Protein AF-A0A948XFA3-F1 (afdb_monomer)

Sequence (234 aa):
MSDNLYNKQEWNRFILENNGSFLQAYEWGEFQEGFGKRVLRFKVAGPPSSAGADFGEATQAQFIANKLPGVNKFYWHCPRGPVTANSEGQIANSELQGIIDIIKKSAGKEVIFFRLGPEATIEQLPIGQLNNSGFKQLPYDIEPSQTLILDITKTEDELLAQTHEKWRYNIRLAQKKGVQVKVTSCDDVNFEHYFEEFYRLVSEGTAERKNIKHHQKEYYKKQLEITSPQPSPS

Nearest PDB structures (foldseek):
  3dsb-assembly1_B  TM=6.016E-01  e=4.168E-02  Clostridioides difficile 630
  7n1l-assembly7_P  TM=4.768E-01  e=6.422E-02  Brucella abortus 2308
  7n1l-assembly3_G  TM=4.665E-01  e=1.433E-01  Brucella abortus 2308
  8xjf-assembly1_A-2  TM=4.574E-01  e=7.591E-01  Arabidopsis thaliana
  7zhc-assembly1_B  TM=5.256E-01  e=1.694E+00  Physcomitrium patens

pLDDT: mean 86.65, std 14.75, range [29.97, 97.88]

Radius of gyration: 21.42 Å; Cα contacts (8 Å, |Δi|>4): 263; chains: 1; bounding box: 55×43×56 Å

Secondary structure (DSSP, 8-state):
--S-SS-HHHHHHHHHHTT--GGGSHHHHHHHHTTTPEEEEEEE--SPPTT--SS-S-EEEEEEEEEPTTSS-EEEEETT--EE--TTS---HHHHHHHHHHHHHH--TTEEEEEE--SS-GGGS-HHHHHHTT----SS-SS-S------TTS-HHHHHHHS-HHHHHHHHHHHHTT-------TTSTTHHHHHHHHHHHHIIIIIIHHT-----HHHHHHHHHHHSPPPPP-

Solvent-accessible surface area (backbone atoms only — not comparable to full-atom values): 14154 Å² total; per-residue (Å²): 133,76,92,80,83,64,58,59,67,62,53,37,50,54,35,58,78,40,74,37,41,70,66,50,30,57,48,46,42,53,48,42,40,73,72,74,36,50,64,46,79,47,79,37,79,32,67,79,42,95,79,76,51,99,70,14,50,40,30,41,35,41,28,43,46,42,74,44,88,97,51,93,36,30,33,37,36,18,52,47,12,58,37,50,60,44,97,80,53,50,51,55,60,70,59,53,48,48,52,52,51,53,45,66,72,67,54,53,96,44,49,78,52,72,47,71,40,47,80,51,57,76,90,31,41,49,56,72,60,41,44,76,72,69,54,76,88,69,101,63,75,92,62,83,88,76,77,92,83,79,78,77,89,54,53,71,69,59,53,50,69,72,47,57,70,71,54,49,51,50,55,53,49,40,50,76,71,65,64,80,89,82,89,83,50,89,85,41,95,57,30,71,62,55,50,52,52,51,48,46,44,50,46,61,66,38,20,63,77,67,75,47,91,78,78,60,71,67,57,58,51,51,45,50,66,55,66,48,81,74,79,75,84,127

Mean predicted aligned error: 7.28 Å

Foldseek 3Di:
DDPPPDDLVVQVVLCVLQVFDPCSHPLVCVLLVVVVWDKDKDKDFDDDDPPPDPTPWIKIFIWTWDADPPDLATEIEGAQDGGIPDPPQADDPVNVVRVVVVCVVPDDPRYDYYYYDHPHDPVSYPVVVCVVVVDDDDPDDPDDPDDDDDDPVDDPVVSLVPDDPVVNVVVVVCVVVVPDDDDDAPPPPCVVVVLVVVVCCPVVVPCVVPVHDDDDSVSVVSSRVSPPPDPDDD

Structure (mmCIF, N/CA/C/O backbone):
data_AF-A0A948XFA3-F1
#
_entry.id   AF-A0A948XFA3-F1
#
loop_
_atom_site.group_PDB
_atom_site.id
_atom_site.type_symbol
_atom_site.label_atom_id
_atom_site.label_alt_id
_atom_site.label_comp_id
_atom_site.label_asym_id
_atom_site.label_entity_id
_atom_site.label_seq_id
_atom_site.pdbx_PDB_ins_code
_atom_site.Cartn_x
_atom_site.Cartn_y
_atom_site.Cartn_z
_atom_site.occupancy
_atom_site.B_iso_or_equiv
_atom_site.auth_seq_id
_atom_site.auth_comp_id
_atom_site.auth_asym_id
_atom_site.auth_atom_id
_atom_site.pdbx_PDB_model_num
ATOM 1 N N . MET A 1 1 ? 2.307 -17.048 -18.650 1.00 33.41 1 MET A N 1
ATOM 2 C CA . MET A 1 1 ? 3.474 -17.575 -17.913 1.00 33.41 1 MET A CA 1
ATOM 3 C C . MET A 1 1 ? 3.062 -17.609 -16.461 1.00 33.41 1 MET A C 1
ATOM 5 O O . MET A 1 1 ? 2.485 -16.638 -16.004 1.00 33.41 1 MET A O 1
ATOM 9 N N . SER A 1 2 ? 3.198 -18.779 -15.858 1.00 33.22 2 SER A N 1
ATOM 10 C CA . SER A 1 2 ? 2.454 -19.296 -14.710 1.00 33.22 2 SER A CA 1
ATOM 11 C C . SER A 1 2 ? 2.625 -18.511 -13.408 1.00 33.22 2 SER A C 1
ATOM 13 O O . SER A 1 2 ? 3.754 -18.314 -12.963 1.00 33.22 2 SER A O 1
ATOM 15 N N . ASP A 1 3 ? 1.496 -18.225 -12.757 1.00 39.34 3 ASP A N 1
ATOM 16 C CA . ASP A 1 3 ? 1.309 -17.636 -11.417 1.00 39.34 3 ASP A CA 1
ATOM 17 C C . ASP A 1 3 ? 1.881 -18.465 -10.244 1.00 39.34 3 ASP A C 1
ATOM 19 O O . ASP A 1 3 ? 1.489 -18.286 -9.099 1.00 39.34 3 ASP A O 1
ATOM 23 N N . ASN A 1 4 ? 2.824 -19.379 -10.494 1.00 41.31 4 ASN A N 1
ATOM 24 C CA . ASN A 1 4 ? 3.271 -20.382 -9.518 1.00 41.31 4 ASN A CA 1
ATOM 25 C C . ASN A 1 4 ? 4.724 -20.192 -9.034 1.00 41.31 4 ASN A C 1
ATOM 27 O O . ASN A 1 4 ? 5.320 -21.111 -8.486 1.00 41.31 4 ASN A O 1
ATOM 31 N N . LEU A 1 5 ? 5.326 -19.020 -9.275 1.00 56.06 5 LEU A N 1
ATOM 32 C CA . LEU A 1 5 ? 6.720 -18.723 -8.895 1.00 56.06 5 LEU A CA 1
ATOM 33 C C . LEU A 1 5 ? 6.861 -18.012 -7.542 1.00 56.06 5 LEU A C 1
ATOM 35 O O . LEU A 1 5 ? 7.971 -17.895 -7.025 1.00 56.06 5 LEU A O 1
ATOM 39 N N . TYR A 1 6 ? 5.761 -17.540 -6.954 1.00 69.06 6 TYR A N 1
ATOM 40 C CA . TYR A 1 6 ? 5.796 -16.765 -5.719 1.00 69.06 6 TYR A CA 1
ATOM 41 C C . TYR A 1 6 ? 4.858 -17.375 -4.687 1.00 69.06 6 TYR A C 1
ATOM 43 O O . TYR A 1 6 ? 3.651 -17.164 -4.728 1.00 69.06 6 TYR A O 1
ATOM 51 N N . ASN A 1 7 ? 5.427 -18.129 -3.745 1.00 86.25 7 ASN A N 1
ATOM 52 C CA . ASN A 1 7 ? 4.689 -18.581 -2.577 1.00 86.25 7 ASN A CA 1
ATOM 53 C C . ASN A 1 7 ? 4.212 -17.351 -1.780 1.00 86.25 7 ASN A C 1
ATOM 55 O O . ASN A 1 7 ? 5.021 -16.517 -1.367 1.00 86.25 7 ASN A O 1
ATOM 59 N N . LYS A 1 8 ? 2.893 -17.243 -1.583 1.00 90.00 8 LYS A N 1
ATOM 60 C CA . LYS A 1 8 ? 2.227 -16.142 -0.871 1.00 90.00 8 LYS A CA 1
ATOM 61 C C . LYS A 1 8 ? 2.794 -15.913 0.533 1.00 90.00 8 LYS A C 1
ATOM 63 O O . LYS A 1 8 ? 3.049 -14.772 0.909 1.00 90.00 8 LYS A O 1
ATOM 68 N N . GLN A 1 9 ? 3.036 -16.989 1.283 1.00 89.31 9 GLN A N 1
ATOM 69 C CA . GLN A 1 9 ? 3.573 -16.909 2.644 1.00 89.31 9 GLN A CA 1
ATOM 70 C C . GLN A 1 9 ? 5.011 -16.385 2.637 1.00 89.31 9 GLN A C 1
ATOM 72 O O . GLN A 1 9 ? 5.339 -15.498 3.418 1.00 89.31 9 GLN A O 1
ATOM 77 N N . GLU A 1 10 ? 5.855 -16.869 1.724 1.00 88.12 10 GLU A N 1
ATOM 78 C CA . GLU A 1 10 ? 7.233 -16.381 1.597 1.00 88.12 10 GLU A CA 1
ATOM 79 C C . GLU A 1 10 ? 7.292 -14.917 1.163 1.00 88.12 10 GLU A C 1
ATOM 81 O O . GLU A 1 10 ? 8.095 -14.153 1.696 1.00 88.12 10 GLU A O 1
ATOM 86 N N . TRP A 1 11 ? 6.439 -14.528 0.209 1.00 91.31 11 TRP A N 1
ATOM 87 C CA . TRP A 1 11 ? 6.341 -13.149 -0.253 1.00 91.31 11 TRP A CA 1
ATOM 88 C C . TRP A 1 11 ? 5.982 -12.225 0.909 1.00 91.31 11 TRP A C 1
ATOM 90 O O . TRP A 1 11 ? 6.729 -11.292 1.192 1.00 91.31 11 TRP A O 1
ATOM 100 N N . ASN A 1 12 ? 4.882 -12.515 1.609 1.00 91.31 12 ASN A N 1
ATOM 101 C CA . ASN A 1 12 ? 4.400 -11.683 2.708 1.00 91.31 12 ASN A CA 1
ATOM 102 C C . ASN A 1 12 ? 5.350 -11.678 3.904 1.00 91.31 12 ASN A C 1
ATOM 104 O O . ASN A 1 12 ? 5.531 -10.623 4.503 1.00 91.31 12 ASN A O 1
ATOM 108 N N . ARG A 1 13 ? 5.997 -12.808 4.222 1.00 89.56 13 ARG A N 1
ATOM 109 C CA . ARG A 1 13 ? 7.029 -12.861 5.266 1.00 89.56 13 ARG A CA 1
ATOM 110 C C . ARG A 1 13 ? 8.140 -11.855 4.984 1.00 89.56 13 ARG A C 1
ATOM 112 O O . ARG A 1 13 ? 8.435 -11.044 5.848 1.00 89.56 13 ARG A O 1
ATOM 119 N N . PHE A 1 14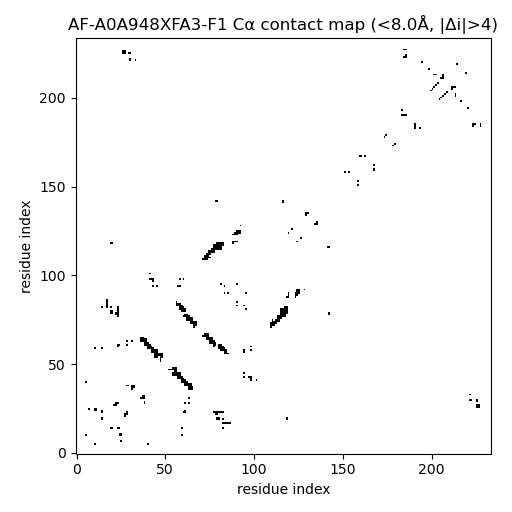 ? 8.675 -11.843 3.763 1.00 89.12 14 PHE A N 1
ATOM 120 C CA . PHE A 1 14 ? 9.697 -10.869 3.387 1.00 89.12 14 PHE A CA 1
ATOM 121 C C . PHE A 1 14 ? 9.179 -9.426 3.478 1.00 89.12 14 PHE A C 1
ATOM 123 O O . PHE A 1 14 ? 9.897 -8.555 3.957 1.00 89.12 14 PHE A O 1
ATOM 130 N N . ILE A 1 15 ? 7.953 -9.149 3.011 1.00 90.62 15 ILE A N 1
ATOM 131 C CA . ILE A 1 15 ? 7.383 -7.794 3.096 1.00 90.62 15 ILE A CA 1
ATOM 132 C C . ILE A 1 15 ? 7.295 -7.351 4.563 1.00 90.62 15 ILE A C 1
ATOM 134 O O . ILE A 1 15 ? 7.709 -6.242 4.876 1.00 90.62 15 ILE A O 1
ATOM 138 N N . LEU A 1 16 ? 6.827 -8.219 5.463 1.00 89.31 16 LEU A N 1
ATOM 139 C CA . LEU A 1 16 ? 6.702 -7.918 6.892 1.00 89.31 16 LEU A CA 1
ATOM 140 C C . LEU A 1 16 ? 8.060 -7.739 7.584 1.00 89.31 16 LEU A C 1
ATOM 142 O O . LEU A 1 16 ? 8.251 -6.752 8.287 1.00 89.31 16 LEU A O 1
ATOM 146 N N . GLU A 1 17 ? 9.004 -8.659 7.370 1.00 87.56 17 GLU A N 1
ATOM 147 C CA . GLU A 1 17 ? 10.340 -8.626 7.990 1.00 87.56 17 GLU A CA 1
ATOM 148 C C . GLU A 1 17 ? 11.143 -7.376 7.602 1.00 87.56 17 GLU A C 1
ATOM 150 O O . GLU A 1 17 ? 12.007 -6.942 8.359 1.00 87.56 17 GLU A O 1
ATOM 155 N N . ASN A 1 18 ? 10.828 -6.773 6.452 1.00 87.19 18 ASN A N 1
ATOM 156 C CA . ASN A 1 18 ? 11.521 -5.601 5.919 1.00 87.19 18 ASN A CA 1
ATOM 157 C C . ASN A 1 18 ? 10.661 -4.327 5.953 1.00 87.19 18 ASN A C 1
ATOM 159 O O . ASN A 1 18 ? 10.896 -3.404 5.176 1.00 87.19 18 ASN A O 1
ATOM 163 N N . ASN A 1 19 ? 9.656 -4.272 6.838 1.00 87.44 19 ASN A N 1
ATOM 164 C CA . ASN A 1 19 ? 8.780 -3.107 7.041 1.00 87.44 19 ASN A CA 1
ATOM 165 C C . ASN A 1 19 ? 8.114 -2.586 5.751 1.00 87.44 19 ASN A C 1
ATOM 167 O O . ASN A 1 19 ? 7.864 -1.391 5.596 1.00 87.44 19 ASN A O 1
ATOM 171 N N . GLY A 1 20 ? 7.833 -3.480 4.807 1.00 90.00 20 GLY A N 1
ATOM 172 C CA . GLY A 1 20 ? 7.196 -3.147 3.547 1.00 90.00 20 GLY A CA 1
ATOM 173 C C . GLY A 1 20 ? 5.712 -2.820 3.711 1.00 90.00 20 GLY A C 1
ATOM 174 O O . GLY A 1 20 ? 5.005 -3.350 4.569 1.00 90.00 20 GLY A O 1
ATOM 175 N N . SER A 1 21 ? 5.215 -1.953 2.834 1.00 92.06 21 SER A N 1
ATOM 176 C CA . SER A 1 21 ? 3.820 -1.525 2.850 1.00 92.06 21 SER A CA 1
ATOM 177 C C . SER A 1 21 ? 2.837 -2.646 2.505 1.00 92.06 21 SER A C 1
ATOM 179 O O . SER A 1 21 ? 3.104 -3.503 1.661 1.00 92.06 21 SER A O 1
ATOM 181 N N . PHE A 1 22 ? 1.615 -2.539 3.036 1.00 92.62 22 PHE A N 1
ATOM 182 C CA . PHE A 1 22 ? 0.465 -3.341 2.608 1.00 92.62 22 PHE A CA 1
ATOM 183 C C . PHE A 1 22 ? 0.240 -3.307 1.082 1.00 92.62 22 PHE A C 1
ATOM 185 O O . PHE A 1 22 ? -0.183 -4.304 0.504 1.00 92.62 22 PHE A O 1
ATOM 192 N N . LEU A 1 23 ? 0.588 -2.211 0.393 1.00 94.62 23 LEU A N 1
ATOM 193 C CA . LEU A 1 23 ? 0.462 -2.123 -1.073 1.00 94.62 23 LEU A CA 1
ATOM 194 C C . LEU A 1 23 ? 1.436 -3.052 -1.829 1.00 94.62 23 LEU A C 1
ATOM 196 O O . LEU A 1 23 ? 1.289 -3.274 -3.034 1.00 94.62 23 LEU A O 1
ATOM 200 N N . GLN A 1 24 ? 2.418 -3.615 -1.129 1.00 95.75 24 GLN A N 1
ATOM 201 C CA . GLN A 1 24 ? 3.324 -4.640 -1.635 1.00 95.75 24 GLN A CA 1
ATOM 202 C C . GLN A 1 24 ? 2.947 -6.051 -1.158 1.00 95.75 24 GLN A C 1
ATOM 204 O O . GLN A 1 24 ? 3.572 -7.007 -1.607 1.00 95.75 24 GLN A O 1
ATOM 209 N N . ALA A 1 25 ? 1.920 -6.220 -0.314 1.00 94.69 25 ALA A N 1
ATOM 210 C CA . ALA A 1 25 ? 1.435 -7.535 0.109 1.00 94.69 25 ALA A CA 1
ATOM 211 C C . ALA A 1 25 ? 0.802 -8.311 -1.058 1.00 94.69 25 ALA A C 1
ATOM 213 O O . ALA A 1 25 ? 0.272 -7.728 -2.013 1.00 94.69 25 ALA A O 1
ATOM 214 N N . TYR A 1 26 ? 0.833 -9.639 -0.973 1.00 94.69 26 TYR A N 1
ATOM 215 C CA . TYR A 1 26 ? 0.331 -10.519 -2.025 1.00 94.69 26 TYR A CA 1
ATOM 216 C C . TYR A 1 26 ? -1.169 -10.302 -2.280 1.00 94.69 26 TYR A C 1
ATOM 218 O O . TYR A 1 26 ? -1.577 -10.151 -3.434 1.00 94.69 26 TYR A O 1
ATOM 226 N N . GLU A 1 27 ? -1.955 -10.199 -1.206 1.00 94.38 27 GLU A N 1
ATOM 227 C CA . GLU A 1 27 ? -3.402 -9.957 -1.187 1.00 94.38 27 GLU A CA 1
ATOM 228 C C . GLU A 1 27 ? -3.767 -8.651 -1.891 1.00 94.38 27 GLU A C 1
ATOM 230 O O . GLU A 1 27 ? -4.777 -8.582 -2.586 1.00 94.38 27 GLU A O 1
ATOM 235 N N . TRP A 1 28 ? -2.936 -7.611 -1.770 1.00 95.19 28 TRP A N 1
ATOM 236 C CA . TRP A 1 28 ? -3.172 -6.368 -2.502 1.00 95.19 28 TRP A CA 1
ATOM 237 C C . TRP A 1 28 ? -3.088 -6.581 -4.016 1.00 95.19 28 TRP A C 1
ATOM 239 O O . TRP A 1 28 ? -3.868 -6.003 -4.772 1.00 95.19 28 TRP A O 1
ATOM 249 N N . GLY A 1 29 ? -2.179 -7.444 -4.469 1.00 95.56 29 GLY A N 1
ATOM 250 C CA . GLY A 1 29 ? -2.127 -7.853 -5.865 1.00 95.56 29 GLY A CA 1
ATOM 251 C C . GLY A 1 29 ? -3.390 -8.612 -6.285 1.00 95.56 29 GLY A C 1
ATOM 252 O O . GLY A 1 29 ? -4.009 -8.236 -7.277 1.00 95.56 29 GLY A O 1
ATOM 253 N N . GLU A 1 30 ? -3.830 -9.597 -5.494 1.00 94.62 30 GLU A N 1
ATOM 254 C CA . GLU A 1 30 ? -5.075 -10.350 -5.754 1.00 94.62 30 GLU A CA 1
ATOM 255 C C . GLU A 1 30 ? -6.294 -9.413 -5.823 1.00 94.62 30 GLU A C 1
ATOM 257 O O . GLU A 1 30 ? -7.153 -9.537 -6.700 1.00 94.62 30 GLU A O 1
ATOM 262 N N . PHE A 1 31 ? -6.331 -8.405 -4.949 1.00 94.56 31 PHE A N 1
ATOM 263 C CA . PHE A 1 31 ? -7.347 -7.359 -4.960 1.00 94.56 31 PHE A CA 1
ATOM 264 C C . PHE A 1 31 ? -7.347 -6.572 -6.275 1.00 94.56 31 PHE A C 1
ATOM 266 O O . PHE A 1 31 ? -8.399 -6.398 -6.891 1.00 94.56 31 PHE A O 1
ATOM 273 N N . GLN A 1 32 ? -6.177 -6.146 -6.754 1.00 95.62 32 GLN A N 1
ATOM 274 C CA . GLN A 1 32 ? -6.048 -5.416 -8.020 1.00 95.62 32 GLN A CA 1
ATOM 275 C C . GLN A 1 32 ? -6.421 -6.284 -9.234 1.00 95.62 32 GLN A C 1
ATOM 277 O O . GLN A 1 32 ? -7.116 -5.809 -10.140 1.00 95.62 32 GLN A O 1
ATOM 282 N N . GLU A 1 33 ? -6.023 -7.558 -9.246 1.00 94.81 33 GLU A N 1
ATOM 283 C CA . GLU A 1 33 ? -6.420 -8.537 -10.272 1.00 94.81 33 GLU A CA 1
ATOM 284 C C . GLU A 1 33 ? -7.931 -8.753 -10.289 1.00 94.81 33 GLU A C 1
ATOM 286 O O . GLU A 1 33 ? -8.548 -8.799 -11.356 1.00 94.81 33 GLU A O 1
ATOM 291 N N . GLY A 1 34 ? -8.552 -8.742 -9.109 1.00 91.69 34 GLY A N 1
ATOM 292 C CA . GLY A 1 34 ? -9.995 -8.737 -8.940 1.00 91.69 34 GLY A CA 1
ATOM 293 C C . GLY A 1 34 ? -10.719 -7.591 -9.662 1.00 91.69 34 GLY A C 1
ATOM 294 O O . GLY A 1 34 ? -11.900 -7.742 -9.979 1.00 91.69 34 GLY A O 1
ATOM 295 N N . PHE A 1 35 ? -10.036 -6.484 -9.960 1.00 90.88 35 PHE A N 1
ATOM 29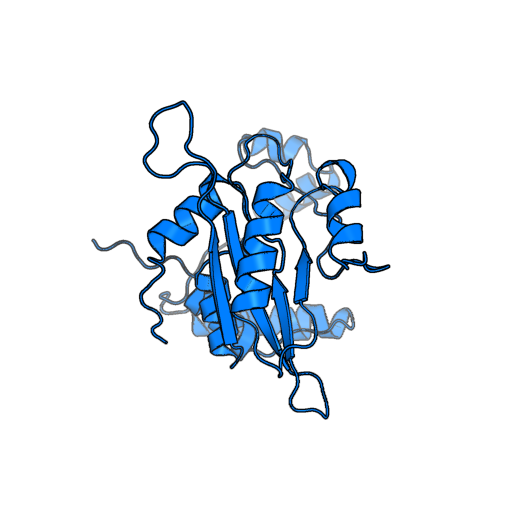6 C CA . PHE A 1 35 ? -10.552 -5.357 -10.750 1.00 90.88 35 PHE A CA 1
ATOM 297 C C . PHE A 1 35 ? -9.996 -5.322 -12.183 1.00 90.88 35 PHE A C 1
ATOM 299 O O . PHE A 1 35 ? -10.003 -4.280 -12.844 1.00 90.88 35 PHE A O 1
ATOM 306 N N . GLY A 1 36 ? -9.509 -6.461 -12.682 1.00 92.38 36 GLY A N 1
ATOM 307 C CA . GLY A 1 36 ? -9.026 -6.619 -14.052 1.00 92.38 36 GLY A CA 1
ATOM 308 C C . GLY A 1 36 ? -7.680 -5.945 -14.320 1.00 92.38 36 GLY A C 1
ATOM 309 O O . GLY A 1 36 ? -7.306 -5.755 -15.481 1.00 92.38 36 GLY A O 1
ATOM 310 N N . LYS A 1 37 ? -6.942 -5.551 -13.275 1.00 95.19 37 LYS A N 1
ATOM 311 C CA . LYS A 1 37 ? -5.552 -5.115 -13.431 1.00 95.19 37 LYS A CA 1
ATOM 312 C C . LYS A 1 37 ? -4.661 -6.334 -13.619 1.00 95.19 37 LYS A C 1
ATOM 314 O O . LYS A 1 37 ? -4.932 -7.405 -13.098 1.00 95.19 37 LYS A O 1
ATOM 319 N N . ARG A 1 38 ? -3.557 -6.156 -14.340 1.00 96.12 38 ARG A N 1
ATOM 320 C CA . ARG A 1 38 ? -2.485 -7.152 -14.371 1.00 96.12 38 ARG A CA 1
ATOM 321 C C . ARG A 1 38 ? -1.476 -6.809 -13.284 1.00 96.12 38 ARG A C 1
ATOM 323 O O . ARG A 1 38 ? -0.987 -5.675 -13.256 1.00 96.12 38 ARG A O 1
ATOM 330 N N . VAL A 1 39 ? -1.149 -7.785 -12.447 1.00 97.12 39 VAL A N 1
ATOM 331 C CA . VAL A 1 39 ? -0.111 -7.665 -11.422 1.00 97.12 39 VAL A CA 1
ATOM 332 C C . VAL A 1 39 ? 1.153 -8.374 -11.887 1.00 97.12 39 VAL A C 1
ATOM 334 O O . VAL A 1 39 ? 1.121 -9.360 -12.620 1.00 97.12 39 VAL A O 1
ATOM 337 N N . LEU A 1 40 ? 2.293 -7.796 -11.535 1.00 96.44 40 LEU A N 1
ATOM 338 C CA . LEU A 1 40 ? 3.615 -8.314 -11.853 1.00 96.44 40 LEU A CA 1
ATOM 339 C C . LEU A 1 40 ? 4.416 -8.320 -10.564 1.00 96.44 40 LEU A C 1
ATOM 341 O O . LEU A 1 40 ? 4.498 -7.299 -9.887 1.00 96.44 40 LEU A O 1
ATOM 345 N N . ARG A 1 41 ? 5.010 -9.457 -10.229 1.00 95.19 41 ARG A N 1
ATOM 346 C CA . ARG A 1 41 ? 5.853 -9.608 -9.046 1.00 95.19 41 ARG A CA 1
ATOM 347 C C . ARG A 1 41 ? 7.258 -9.945 -9.515 1.00 95.19 41 ARG A C 1
ATOM 349 O O . ARG A 1 41 ? 7.420 -10.788 -10.393 1.00 95.19 41 ARG A O 1
ATOM 356 N N . PHE A 1 42 ? 8.251 -9.265 -8.961 1.00 93.44 42 PHE A N 1
ATOM 357 C CA . PHE A 1 42 ? 9.659 -9.502 -9.254 1.00 93.44 42 PHE A CA 1
ATOM 358 C C . PHE A 1 42 ? 10.418 -9.732 -7.951 1.00 93.44 42 PHE A C 1
ATOM 360 O O . PHE A 1 42 ? 10.183 -9.039 -6.962 1.00 93.44 42 PHE A O 1
ATOM 367 N N . LYS A 1 43 ? 11.331 -10.706 -7.980 1.00 89.69 43 LYS A N 1
ATOM 368 C CA . LYS A 1 43 ? 12.316 -10.979 -6.931 1.00 89.69 43 LYS A CA 1
ATOM 369 C C . LYS A 1 43 ? 13.703 -10.839 -7.549 1.00 89.69 43 LYS A C 1
ATOM 371 O O . LYS A 1 43 ? 13.968 -11.441 -8.590 1.00 89.69 43 LYS A O 1
ATOM 376 N N . VAL A 1 44 ? 14.568 -10.063 -6.915 1.00 86.44 44 VAL A N 1
ATOM 377 C CA . VAL A 1 44 ? 15.990 -9.950 -7.251 1.00 86.44 44 VAL A CA 1
ATOM 378 C C . VAL A 1 44 ? 16.756 -10.499 -6.061 1.00 86.44 44 VAL A C 1
ATOM 380 O O . VAL A 1 44 ? 16.519 -10.058 -4.942 1.00 86.44 44 VAL A O 1
ATOM 383 N N . ALA A 1 45 ? 17.633 -11.475 -6.284 1.00 77.44 45 ALA A N 1
ATOM 384 C CA . ALA A 1 45 ? 18.541 -11.928 -5.238 1.00 77.44 45 ALA A CA 1
ATOM 385 C C . ALA A 1 45 ? 19.578 -10.833 -4.959 1.00 77.44 45 ALA A C 1
ATOM 387 O O . ALA A 1 45 ? 20.116 -10.245 -5.902 1.00 77.44 45 ALA A O 1
ATOM 388 N N . GLY A 1 46 ? 19.849 -10.572 -3.685 1.00 66.44 46 GLY A N 1
ATOM 389 C CA . GLY A 1 46 ? 20.948 -9.710 -3.280 1.00 66.44 46 GLY A CA 1
ATOM 390 C C . GLY A 1 46 ? 22.300 -10.397 -3.432 1.00 66.44 46 GLY A C 1
ATOM 391 O O . GLY A 1 46 ? 22.378 -11.589 -3.761 1.00 66.44 46 GLY A O 1
ATOM 392 N N . PRO A 1 47 ? 23.394 -9.660 -3.195 1.00 55.59 47 PRO A N 1
ATOM 393 C CA . PRO A 1 47 ? 24.699 -10.281 -3.024 1.00 55.59 47 PRO A CA 1
ATOM 394 C C . PRO A 1 47 ? 24.655 -11.294 -1.862 1.00 55.59 47 PRO A C 1
ATOM 396 O O . PRO A 1 47 ? 23.865 -11.123 -0.934 1.00 55.59 47 PRO A O 1
ATOM 399 N N . PRO A 1 48 ? 25.486 -12.354 -1.879 1.00 51.50 48 PRO A N 1
ATOM 400 C CA . PRO A 1 48 ? 25.552 -13.309 -0.777 1.00 51.50 48 PRO A CA 1
ATOM 401 C C . PRO A 1 48 ? 25.814 -12.586 0.547 1.00 51.50 48 PRO A C 1
ATOM 403 O O . PRO A 1 48 ? 26.766 -11.811 0.650 1.00 51.50 48 PRO A O 1
ATOM 406 N N . SER A 1 49 ? 24.993 -12.859 1.561 1.00 51.62 49 SER A N 1
ATOM 407 C CA . SER A 1 49 ? 25.260 -12.377 2.915 1.00 51.62 49 SER A CA 1
ATOM 408 C C . SER A 1 49 ? 26.538 -13.030 3.444 1.00 51.62 49 SER A C 1
ATOM 410 O O . SER A 1 49 ? 26.733 -14.240 3.313 1.00 51.62 49 SER A O 1
ATOM 412 N N . SER A 1 50 ? 27.389 -12.250 4.109 1.00 47.94 50 SER A N 1
ATOM 413 C CA . SER A 1 50 ? 28.559 -12.747 4.844 1.00 47.94 50 SER A CA 1
ATOM 414 C C . SER A 1 50 ? 28.195 -13.635 6.047 1.00 47.94 50 SER A C 1
ATOM 416 O O . SER A 1 50 ? 29.085 -14.251 6.631 1.00 47.94 50 SER A O 1
ATOM 418 N N . ALA A 1 51 ? 26.908 -13.744 6.400 1.00 47.84 51 ALA A N 1
ATOM 419 C CA . ALA A 1 51 ? 26.409 -14.482 7.561 1.00 47.84 51 ALA A CA 1
ATOM 420 C C . ALA A 1 51 ? 25.769 -15.851 7.238 1.00 47.84 51 ALA A C 1
ATOM 422 O O . ALA A 1 51 ? 25.099 -16.422 8.094 1.00 47.84 51 ALA A O 1
ATOM 423 N N . GLY A 1 52 ? 25.962 -16.407 6.035 1.00 39.03 52 GLY A N 1
ATOM 424 C CA . GLY A 1 52 ? 25.518 -17.777 5.728 1.00 39.03 52 GLY A CA 1
ATOM 425 C C . GLY A 1 52 ? 23.999 -17.962 5.606 1.00 39.03 52 GLY A C 1
ATOM 426 O O . GLY A 1 52 ? 23.514 -19.082 5.731 1.00 39.03 52 GLY A O 1
ATOM 427 N N . ALA A 1 53 ? 23.243 -16.888 5.358 1.00 44.16 53 ALA A N 1
ATOM 428 C CA . ALA A 1 53 ? 21.846 -16.995 4.949 1.00 44.16 53 ALA A CA 1
ATOM 429 C C . ALA A 1 53 ? 21.772 -17.383 3.462 1.00 44.16 53 ALA A C 1
ATOM 431 O O . ALA A 1 53 ? 22.357 -16.702 2.617 1.00 44.16 53 ALA A O 1
ATOM 432 N N . ASP A 1 54 ? 21.033 -18.453 3.149 1.00 46.50 54 ASP A N 1
ATOM 433 C CA . ASP A 1 54 ? 20.943 -19.076 1.815 1.00 46.50 54 ASP A CA 1
ATOM 434 C C . ASP A 1 54 ? 20.441 -18.144 0.691 1.00 46.50 54 ASP A C 1
ATOM 436 O O . ASP A 1 54 ? 20.581 -18.464 -0.487 1.00 46.50 54 ASP A O 1
ATOM 440 N N . PHE A 1 55 ? 19.916 -16.960 1.020 1.00 44.38 55 PHE A N 1
ATOM 441 C CA . PHE A 1 55 ? 19.574 -15.911 0.060 1.00 44.38 55 PHE A CA 1
ATOM 442 C C . PHE A 1 55 ? 19.886 -14.540 0.672 1.00 44.38 55 PHE A C 1
ATOM 444 O O . PHE A 1 55 ? 19.145 -14.047 1.519 1.00 44.38 55 PHE A O 1
ATOM 451 N N . GLY A 1 56 ? 21.007 -13.937 0.274 1.00 48.25 56 GLY A N 1
ATOM 452 C CA . GLY A 1 56 ? 21.368 -12.582 0.689 1.00 48.25 56 GLY A CA 1
ATOM 453 C C . GLY A 1 56 ? 20.420 -11.526 0.110 1.00 48.25 56 GLY A C 1
ATOM 454 O O . GLY A 1 56 ? 19.904 -11.690 -0.995 1.00 48.25 56 GLY A O 1
ATOM 455 N N . GLU A 1 57 ? 20.160 -10.492 0.910 1.00 62.03 57 GLU A N 1
ATOM 456 C CA . GLU A 1 57 ? 19.520 -9.200 0.601 1.00 62.03 57 GLU A CA 1
ATOM 457 C C . GLU A 1 57 ? 18.573 -9.178 -0.615 1.00 62.03 57 GLU A C 1
ATOM 459 O O . GLU A 1 57 ? 18.791 -8.481 -1.607 1.00 62.03 57 GLU A O 1
ATOM 464 N N . ALA A 1 58 ? 17.509 -9.983 -0.583 1.00 75.69 58 ALA A N 1
ATOM 465 C CA . ALA A 1 58 ? 16.554 -9.998 -1.682 1.00 75.69 58 ALA A CA 1
ATOM 466 C C . ALA A 1 58 ? 15.842 -8.636 -1.810 1.00 75.69 58 ALA A C 1
ATOM 468 O O . ALA A 1 58 ? 15.605 -7.946 -0.826 1.00 75.69 58 ALA A O 1
ATOM 469 N N . THR A 1 59 ? 15.475 -8.245 -3.028 1.00 89.06 59 THR A N 1
ATOM 470 C CA . THR A 1 59 ? 14.538 -7.143 -3.288 1.00 89.06 59 THR A CA 1
ATOM 471 C C . THR A 1 59 ? 13.267 -7.718 -3.893 1.00 89.06 59 THR A C 1
ATOM 473 O O . THR A 1 59 ? 13.327 -8.464 -4.877 1.00 89.06 59 THR A O 1
ATOM 476 N N . GLN A 1 60 ? 12.112 -7.358 -3.338 1.00 92.62 60 GLN A N 1
ATOM 477 C CA . GLN A 1 60 ? 10.803 -7.709 -3.883 1.00 92.62 60 GLN A CA 1
ATOM 478 C C . GLN A 1 60 ? 10.075 -6.468 -4.394 1.00 92.62 60 GLN A C 1
ATOM 480 O O . GLN A 1 60 ? 10.102 -5.409 -3.770 1.00 92.62 60 GLN A O 1
ATOM 485 N N . ALA A 1 61 ? 9.393 -6.596 -5.529 1.00 94.94 61 ALA A N 1
ATOM 486 C CA . ALA A 1 61 ? 8.607 -5.506 -6.091 1.00 94.94 61 ALA A CA 1
ATOM 487 C C . ALA A 1 61 ? 7.327 -6.014 -6.758 1.00 94.94 61 ALA A C 1
ATOM 489 O O . ALA A 1 61 ? 7.377 -6.814 -7.698 1.00 94.94 61 ALA A O 1
ATOM 490 N N . GLN A 1 62 ? 6.185 -5.520 -6.287 1.00 96.88 62 GLN A N 1
ATOM 491 C CA . GLN A 1 62 ? 4.865 -5.743 -6.861 1.00 96.88 62 GLN A CA 1
ATOM 492 C C . GLN A 1 62 ? 4.434 -4.513 -7.659 1.00 96.88 62 GLN A C 1
ATOM 494 O O . GLN A 1 62 ? 4.247 -3.424 -7.115 1.00 96.88 62 GLN A O 1
ATOM 499 N N . PHE A 1 63 ? 4.239 -4.707 -8.960 1.00 97.75 63 PHE A N 1
ATOM 500 C CA . PHE A 1 63 ? 3.776 -3.691 -9.889 1.00 97.75 63 PHE A CA 1
ATOM 501 C C . PHE A 1 63 ? 2.337 -3.940 -10.323 1.00 97.75 63 PHE A C 1
ATOM 503 O O . PHE A 1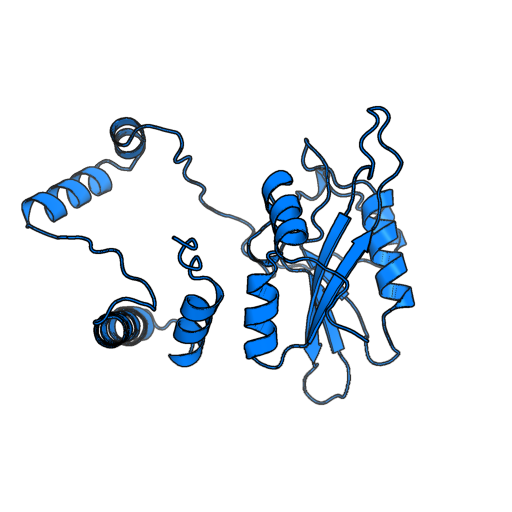 63 ? 1.944 -5.063 -10.635 1.00 97.75 63 PHE A O 1
ATOM 510 N N . ILE A 1 64 ? 1.586 -2.851 -10.459 1.00 97.75 64 ILE A N 1
ATOM 511 C CA . ILE A 1 64 ? 0.266 -2.818 -11.081 1.00 97.75 64 ILE A CA 1
ATOM 512 C C . ILE A 1 64 ? 0.408 -2.232 -12.487 1.00 97.75 64 ILE A C 1
ATOM 514 O O . ILE A 1 64 ? 0.854 -1.089 -12.657 1.00 97.75 64 ILE A O 1
ATOM 518 N N . ALA A 1 65 ? 0.024 -2.994 -13.511 1.00 97.75 65 ALA A N 1
ATOM 519 C CA . ALA A 1 65 ? -0.006 -2.506 -14.882 1.00 97.75 65 ALA A CA 1
ATOM 520 C C . ALA A 1 65 ? -1.273 -1.676 -15.131 1.00 97.75 65 ALA A C 1
ATOM 522 O O . ALA A 1 65 ? -2.404 -2.143 -14.982 1.00 97.75 65 ALA A O 1
ATOM 523 N N . ASN A 1 66 ? -1.079 -0.432 -15.558 1.00 96.44 66 ASN A N 1
ATOM 524 C CA . ASN A 1 66 ? -2.140 0.523 -15.829 1.00 96.44 66 ASN A CA 1
ATOM 525 C C . ASN A 1 66 ? -2.174 0.866 -17.316 1.00 96.44 66 ASN A C 1
ATOM 527 O O . ASN A 1 66 ? -1.172 1.286 -17.892 1.00 96.44 66 ASN A O 1
ATOM 531 N N . LYS A 1 67 ? -3.343 0.690 -17.936 1.00 95.75 67 LYS A N 1
ATOM 532 C CA . LYS A 1 67 ? -3.577 1.057 -19.333 1.00 95.75 67 LYS A CA 1
ATOM 533 C C . LYS A 1 67 ? -3.745 2.568 -19.458 1.00 95.75 67 LYS A C 1
ATOM 535 O O . LYS A 1 67 ? -4.451 3.180 -18.658 1.00 95.75 67 LYS A O 1
ATOM 540 N N . LEU A 1 68 ? -3.127 3.156 -20.475 1.00 94.75 68 LEU A N 1
ATOM 541 C CA . LEU A 1 68 ? -3.295 4.570 -20.786 1.00 94.75 68 LEU A CA 1
ATOM 542 C C . LEU A 1 68 ? -4.608 4.806 -21.551 1.00 94.75 68 LEU A C 1
ATOM 544 O O . LEU A 1 68 ? -4.929 4.032 -22.458 1.00 94.75 68 LEU A O 1
ATOM 548 N N . PRO A 1 69 ? -5.368 5.866 -21.225 1.00 92.44 69 PRO A N 1
ATOM 549 C CA . PRO A 1 69 ? -6.586 6.203 -21.955 1.00 92.44 69 PRO A CA 1
ATOM 550 C C . PRO A 1 69 ? -6.314 6.437 -23.447 1.00 92.44 69 PRO A C 1
ATOM 552 O O . PRO A 1 69 ? -5.353 7.108 -23.813 1.00 92.44 69 PRO A O 1
ATOM 555 N N . GLY A 1 70 ? -7.170 5.889 -24.312 1.00 92.94 70 GLY A N 1
ATOM 556 C CA . GLY A 1 70 ? -7.140 6.149 -25.757 1.00 92.94 70 GLY A CA 1
ATOM 557 C C . GLY A 1 70 ? -6.054 5.423 -26.562 1.00 92.94 70 GLY A C 1
ATOM 558 O O . GLY A 1 70 ? -6.044 5.543 -27.783 1.00 92.94 70 GLY A O 1
ATOM 559 N N . VAL A 1 71 ? -5.167 4.640 -25.934 1.00 93.94 71 VAL A N 1
ATOM 560 C CA . VAL A 1 71 ? -4.106 3.889 -26.633 1.00 93.94 71 VAL A CA 1
ATOM 561 C C . VAL A 1 71 ? -3.939 2.474 -26.075 1.00 93.94 71 VAL A C 1
ATOM 563 O O . VAL A 1 71 ? -4.274 2.186 -24.927 1.00 93.94 71 VAL A O 1
ATOM 566 N N . ASN A 1 72 ? -3.374 1.560 -26.870 1.00 92.94 72 ASN A N 1
ATOM 567 C CA . ASN A 1 72 ? -2.993 0.225 -26.392 1.00 92.94 72 ASN A CA 1
ATOM 568 C C . ASN A 1 72 ? -1.571 0.223 -25.799 1.00 92.94 72 ASN A C 1
ATOM 570 O O . ASN A 1 72 ? -0.691 -0.506 -26.257 1.00 92.94 72 ASN A O 1
ATOM 574 N N . LYS A 1 73 ? -1.335 1.112 -24.830 1.00 96.94 73 LYS A N 1
ATOM 575 C CA . LYS A 1 73 ? -0.060 1.268 -24.116 1.00 96.94 73 LYS A CA 1
ATOM 576 C C . LYS A 1 73 ? -0.290 1.234 -22.611 1.00 96.94 73 LYS A C 1
ATOM 578 O O . LYS A 1 73 ? -1.377 1.565 -22.135 1.00 96.94 73 LYS A O 1
ATOM 583 N N . PHE A 1 74 ? 0.745 0.852 -21.876 1.00 97.06 74 PHE A N 1
ATOM 584 C CA . PHE A 1 74 ? 0.699 0.652 -20.435 1.00 97.06 74 PHE A CA 1
ATOM 585 C C . PHE A 1 74 ? 1.850 1.371 -19.737 1.00 97.06 74 PHE A C 1
ATOM 587 O O . PHE A 1 74 ? 2.910 1.605 -20.322 1.00 97.06 74 PHE A O 1
ATOM 594 N N . TYR A 1 75 ? 1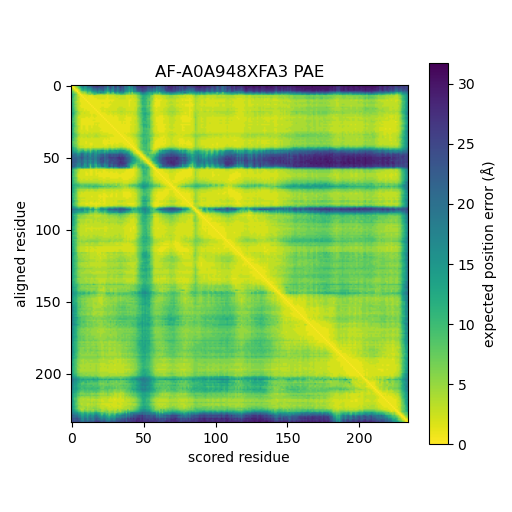.651 1.657 -18.457 1.00 97.06 75 TYR A N 1
ATOM 595 C CA . TYR A 1 75 ? 2.738 1.903 -17.521 1.00 97.06 75 TYR A CA 1
ATOM 596 C C . TYR A 1 75 ? 2.632 0.954 -16.333 1.00 97.06 75 TYR A C 1
ATOM 598 O O . TYR A 1 75 ? 1.536 0.516 -15.975 1.00 97.06 75 TYR A O 1
ATOM 606 N N . TRP A 1 76 ? 3.764 0.624 -15.723 1.00 97.88 76 TRP A N 1
ATOM 607 C CA . TRP A 1 76 ? 3.802 -0.195 -14.510 1.00 97.88 76 TRP A CA 1
ATOM 608 C C . TRP A 1 76 ? 4.043 0.690 -13.292 1.00 97.88 76 TRP A C 1
ATOM 610 O O . TRP A 1 76 ? 4.865 1.599 -13.338 1.00 97.88 76 TRP A O 1
ATOM 620 N N . HIS A 1 77 ? 3.319 0.452 -12.206 1.00 97.25 77 HIS A N 1
ATOM 621 C CA . HIS A 1 77 ? 3.434 1.237 -10.980 1.00 97.25 77 HIS A CA 1
ATOM 622 C C . HIS A 1 77 ? 3.730 0.328 -9.792 1.00 97.25 77 HIS A C 1
ATOM 624 O O . HIS A 1 77 ? 2.946 -0.583 -9.553 1.00 97.25 77 HIS A O 1
ATOM 630 N N . CYS A 1 78 ? 4.823 0.580 -9.074 1.00 96.88 78 CYS A N 1
ATOM 631 C CA . CYS A 1 78 ? 5.184 -0.093 -7.827 1.00 96.88 78 CYS A CA 1
ATOM 632 C C . CYS A 1 78 ? 4.863 0.830 -6.639 1.00 96.88 78 CYS A C 1
ATOM 634 O O . CYS A 1 78 ? 5.721 1.627 -6.249 1.00 96.88 78 CYS A O 1
ATOM 636 N N . PRO A 1 79 ? 3.623 0.801 -6.116 1.00 95.31 79 PRO A N 1
ATOM 637 C CA . PRO A 1 79 ? 3.223 1.669 -5.014 1.00 95.31 79 PRO A CA 1
ATOM 638 C C . PRO A 1 79 ? 3.922 1.240 -3.722 1.00 95.31 79 PRO A C 1
ATOM 640 O O . PRO A 1 79 ? 3.878 0.056 -3.381 1.00 95.31 79 PRO A O 1
ATOM 643 N N . ARG A 1 80 ? 4.531 2.181 -2.988 1.00 93.44 80 ARG A N 1
ATOM 644 C CA . ARG A 1 80 ? 5.265 1.891 -1.734 1.00 93.44 80 ARG A CA 1
ATOM 645 C C . ARG A 1 80 ? 6.367 0.833 -1.890 1.00 93.44 80 ARG A C 1
ATOM 647 O O . ARG A 1 80 ? 6.638 0.069 -0.971 1.00 93.44 80 ARG A O 1
ATOM 654 N N . GLY A 1 81 ? 6.966 0.741 -3.076 1.00 93.00 81 GLY A N 1
ATOM 655 C CA . GLY A 1 81 ? 8.006 -0.234 -3.382 1.00 93.00 81 GLY A CA 1
ATOM 656 C C . GLY A 1 81 ? 9.036 0.284 -4.392 1.00 93.00 81 GLY A C 1
ATOM 65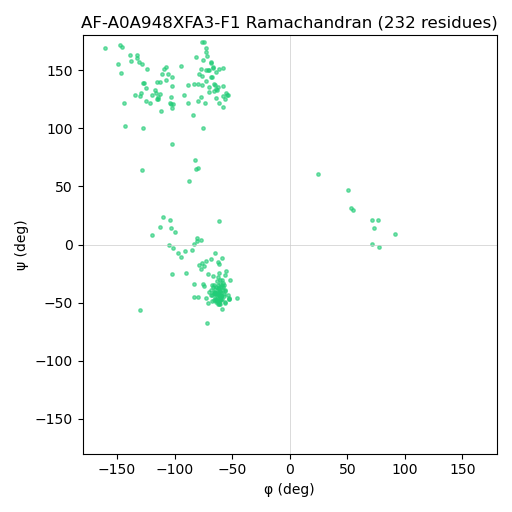7 O O . GLY A 1 81 ? 8.841 1.343 -5.001 1.00 93.00 81 GLY A O 1
ATOM 658 N N . PRO A 1 82 ? 10.127 -0.463 -4.625 1.00 93.44 82 PRO A N 1
ATOM 659 C CA . PRO A 1 82 ? 10.376 -1.833 -4.158 1.00 93.44 82 PRO A CA 1
ATOM 660 C C . PRO A 1 82 ? 10.658 -1.934 -2.650 1.00 93.44 82 PRO A C 1
ATOM 662 O O . PRO A 1 82 ? 10.986 -0.934 -2.020 1.00 93.44 82 PRO A O 1
ATOM 665 N N . VAL A 1 83 ? 10.536 -3.144 -2.100 1.00 92.00 83 VAL A N 1
ATOM 666 C CA . VAL A 1 83 ? 10.930 -3.476 -0.722 1.00 92.00 83 VAL A CA 1
ATOM 667 C C . VAL A 1 83 ? 12.273 -4.190 -0.770 1.00 92.00 83 VAL A C 1
ATOM 669 O O . VAL A 1 83 ? 12.402 -5.229 -1.426 1.00 92.00 83 VAL A O 1
ATOM 672 N N . THR A 1 84 ? 13.264 -3.625 -0.096 1.00 89.25 84 THR A N 1
ATOM 673 C CA . THR A 1 84 ? 14.620 -4.168 -0.006 1.00 89.25 84 THR A CA 1
ATOM 674 C C . THR A 1 84 ? 14.877 -4.745 1.374 1.00 89.25 84 THR A C 1
ATOM 676 O O . THR A 1 84 ? 14.277 -4.319 2.359 1.00 89.25 84 THR A O 1
ATOM 679 N N . ALA A 1 85 ? 15.771 -5.726 1.444 1.00 82.75 85 ALA A N 1
ATOM 680 C CA . ALA A 1 85 ? 16.226 -6.277 2.706 1.00 82.75 85 ALA A CA 1
ATOM 681 C C . ALA A 1 85 ? 17.334 -5.404 3.300 1.00 82.75 85 ALA A C 1
ATOM 683 O O . ALA A 1 85 ? 18.503 -5.772 3.269 1.00 82.75 85 ALA A O 1
ATOM 684 N N . ASN A 1 86 ? 16.971 -4.226 3.816 1.00 67.06 86 ASN A N 1
ATOM 685 C CA . ASN A 1 86 ? 17.909 -3.338 4.503 1.00 67.06 86 ASN A CA 1
ATOM 686 C C . ASN A 1 86 ? 17.362 -2.896 5.869 1.00 67.06 86 ASN A C 1
ATOM 688 O O . ASN A 1 86 ? 16.243 -2.396 5.981 1.00 67.06 86 ASN A O 1
ATOM 692 N N . SER A 1 87 ? 18.192 -3.038 6.903 1.00 55.06 87 SER A N 1
ATOM 693 C CA . SER A 1 87 ? 17.908 -2.695 8.297 1.00 55.06 87 SER A CA 1
ATOM 694 C C . SER A 1 87 ? 17.861 -1.191 8.607 1.00 55.06 87 SER A C 1
ATOM 696 O O . SER A 1 87 ? 17.377 -0.824 9.674 1.00 55.06 87 SER A O 1
ATOM 698 N N . GLU A 1 88 ? 18.339 -0.312 7.717 1.00 64.88 88 GLU A N 1
ATOM 699 C CA . GLU A 1 88 ? 18.449 1.139 7.984 1.00 64.88 88 GLU A CA 1
ATOM 700 C C . GLU A 1 88 ? 17.626 2.026 7.027 1.00 64.88 88 GLU A C 1
ATOM 702 O O . GLU A 1 88 ? 17.752 3.254 7.029 1.00 64.88 88 GLU A O 1
ATOM 707 N N . GLY A 1 89 ? 16.781 1.422 6.184 1.00 70.12 89 GLY A N 1
ATOM 708 C CA . GLY A 1 89 ? 15.921 2.141 5.232 1.00 70.12 89 GLY A CA 1
ATOM 709 C C . GLY A 1 89 ? 16.654 2.776 4.044 1.00 70.12 89 GLY A C 1
ATOM 710 O O . GLY A 1 89 ? 16.017 3.393 3.195 1.00 70.12 89 GLY A O 1
ATOM 711 N N . GLN A 1 90 ? 17.980 2.625 3.950 1.00 81.88 90 GLN A N 1
ATOM 712 C CA . GLN A 1 90 ? 18.731 2.976 2.745 1.00 81.88 90 GLN A CA 1
ATOM 713 C C . GLN A 1 90 ? 18.453 1.952 1.644 1.00 81.88 90 GLN A C 1
ATOM 715 O O . GLN A 1 90 ? 18.386 0.751 1.891 1.00 81.88 90 GLN A O 1
ATOM 720 N N . ILE A 1 91 ? 18.329 2.412 0.407 1.00 85.62 91 ILE A N 1
ATOM 721 C CA . ILE A 1 91 ? 18.146 1.525 -0.742 1.00 85.62 91 ILE A CA 1
ATOM 722 C C . ILE A 1 91 ? 19.416 1.610 -1.581 1.00 85.62 91 ILE A C 1
ATOM 724 O O . ILE A 1 91 ? 19.751 2.664 -2.126 1.00 85.62 91 ILE A O 1
ATOM 728 N N . ALA A 1 92 ? 20.152 0.506 -1.685 1.00 84.38 92 ALA A N 1
ATOM 729 C CA . ALA A 1 92 ? 21.400 0.485 -2.425 1.00 84.38 92 ALA A CA 1
ATOM 730 C C . ALA A 1 92 ? 21.146 0.586 -3.936 1.00 84.38 92 ALA A C 1
ATOM 732 O O . ALA A 1 92 ? 20.149 0.106 -4.484 1.00 84.38 92 ALA A O 1
ATOM 733 N N . ASN A 1 93 ? 22.104 1.172 -4.659 1.00 85.56 93 ASN A N 1
ATOM 734 C CA . ASN A 1 93 ? 22.010 1.257 -6.115 1.00 85.56 93 ASN A CA 1
ATOM 735 C C . ASN A 1 93 ? 21.934 -0.128 -6.782 1.00 85.56 93 ASN A C 1
ATOM 737 O O . ASN A 1 93 ? 21.225 -0.289 -7.769 1.00 85.56 93 ASN A O 1
ATOM 741 N N . SER A 1 94 ? 22.646 -1.128 -6.256 1.00 84.44 94 SER A N 1
ATOM 742 C CA . SER A 1 94 ? 22.623 -2.503 -6.775 1.00 84.44 94 SER A CA 1
ATOM 743 C C . SER A 1 94 ? 21.230 -3.134 -6.711 1.00 84.44 94 SER A C 1
ATOM 745 O O . SER A 1 94 ? 20.813 -3.778 -7.673 1.00 84.44 94 SER A O 1
ATOM 747 N N . GLU A 1 95 ? 20.498 -2.904 -5.620 1.00 84.31 95 GLU A N 1
ATOM 748 C CA . GLU A 1 95 ? 19.139 -3.415 -5.402 1.00 84.31 95 GLU A CA 1
ATOM 749 C C . GLU A 1 95 ? 18.160 -2.822 -6.424 1.00 84.31 95 GLU A C 1
ATOM 751 O O . GLU A 1 95 ? 17.454 -3.545 -7.137 1.00 84.31 95 GLU A O 1
ATOM 756 N N . LEU A 1 96 ? 18.183 -1.493 -6.578 1.00 87.44 96 LEU A N 1
ATOM 757 C CA . LEU A 1 96 ? 17.360 -0.801 -7.572 1.00 87.44 96 LEU A CA 1
ATOM 758 C C . LEU A 1 96 ? 17.743 -1.183 -8.999 1.00 87.44 96 LEU A C 1
ATOM 760 O O . LEU A 1 96 ? 16.857 -1.402 -9.827 1.00 87.44 96 LEU A O 1
ATOM 764 N N . GLN A 1 97 ? 19.038 -1.295 -9.296 1.00 88.50 97 GLN A N 1
ATOM 765 C CA . GLN A 1 97 ? 19.508 -1.651 -10.631 1.00 88.50 97 GLN A CA 1
ATOM 766 C C . GLN A 1 97 ? 19.023 -3.043 -11.042 1.00 88.50 97 GLN A C 1
ATOM 768 O O . GLN A 1 97 ? 18.556 -3.209 -12.168 1.00 88.50 97 GLN A O 1
ATOM 773 N N . GLY A 1 98 ? 19.044 -4.019 -10.130 1.00 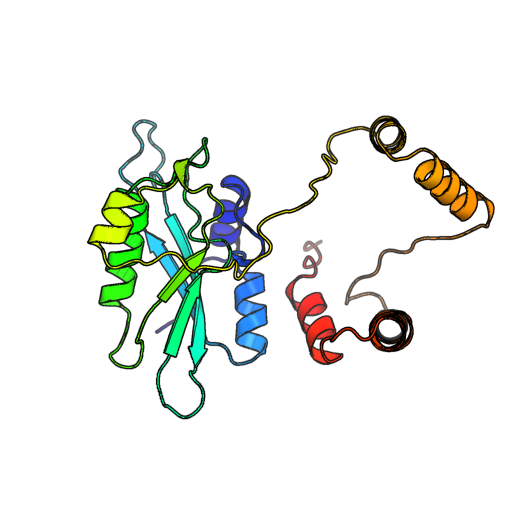88.69 98 GLY A N 1
ATOM 774 C CA . GLY A 1 98 ? 18.517 -5.354 -10.408 1.00 88.69 98 GLY A CA 1
ATOM 775 C C . GLY A 1 98 ? 17.030 -5.335 -10.777 1.00 88.69 98 GLY A C 1
ATOM 776 O O . GLY A 1 98 ? 16.621 -5.980 -11.747 1.00 88.69 98 GLY A O 1
ATOM 777 N N . ILE A 1 99 ? 16.225 -4.531 -10.072 1.00 90.75 99 ILE A N 1
ATOM 778 C CA . ILE A 1 99 ? 14.803 -4.341 -10.398 1.00 90.75 99 ILE A CA 1
ATOM 779 C C . ILE A 1 99 ? 14.637 -3.659 -11.760 1.00 90.75 99 ILE A C 1
ATOM 781 O O . ILE A 1 99 ? 13.858 -4.130 -12.593 1.00 90.75 99 ILE A O 1
ATOM 785 N N . ILE A 1 100 ? 15.391 -2.589 -12.023 1.00 92.12 100 ILE A N 1
ATOM 786 C CA . ILE A 1 100 ? 15.371 -1.868 -13.303 1.00 92.12 100 ILE A CA 1
ATOM 787 C C . ILE A 1 100 ? 15.705 -2.815 -14.464 1.00 92.12 100 ILE A C 1
ATOM 789 O O . ILE A 1 100 ? 15.027 -2.791 -15.495 1.00 92.12 100 ILE A O 1
ATOM 793 N N . ASP A 1 101 ? 16.715 -3.666 -14.302 1.00 91.81 101 ASP A N 1
ATOM 794 C CA . ASP A 1 101 ? 17.171 -4.590 -15.339 1.00 91.81 101 ASP A CA 1
ATOM 795 C C . ASP A 1 101 ? 16.146 -5.691 -15.620 1.00 91.81 101 ASP A C 1
ATOM 797 O O . ASP A 1 101 ? 15.867 -5.987 -16.787 1.00 91.81 101 ASP A O 1
ATOM 801 N N . ILE A 1 102 ? 15.539 -6.274 -14.579 1.00 91.81 102 ILE A N 1
ATOM 802 C CA . ILE A 1 102 ? 14.461 -7.258 -14.753 1.00 91.81 102 ILE A CA 1
ATOM 803 C C . ILE A 1 102 ? 13.258 -6.623 -15.452 1.00 91.81 102 ILE A C 1
ATOM 805 O O . ILE A 1 102 ? 12.696 -7.235 -16.364 1.00 91.81 102 ILE A O 1
ATOM 809 N N . ILE A 1 103 ? 12.885 -5.391 -15.092 1.00 92.50 103 ILE A N 1
ATOM 810 C CA . ILE A 1 103 ? 11.786 -4.674 -15.749 1.00 92.50 103 ILE A CA 1
ATOM 811 C C . ILE A 1 103 ? 12.111 -4.432 -17.219 1.00 92.50 103 ILE A C 1
ATOM 813 O O . ILE A 1 103 ? 11.293 -4.765 -18.070 1.00 92.50 103 ILE A O 1
ATOM 817 N N . LYS A 1 104 ? 13.304 -3.917 -17.541 1.00 91.44 104 LYS A N 1
ATOM 818 C CA . LYS A 1 104 ? 13.724 -3.671 -18.932 1.00 91.44 104 LYS A CA 1
ATOM 819 C C . LYS A 1 104 ? 13.718 -4.945 -19.781 1.00 91.44 104 LYS A C 1
ATOM 821 O O . LYS A 1 104 ? 13.390 -4.873 -20.960 1.00 91.44 104 LYS A O 1
ATOM 826 N N . LYS A 1 105 ? 14.052 -6.100 -19.193 1.00 93.12 105 LYS A N 1
ATOM 827 C CA . LYS A 1 105 ? 13.992 -7.411 -19.867 1.00 93.12 105 LYS A CA 1
ATOM 828 C C . LYS A 1 105 ? 12.563 -7.940 -20.022 1.00 93.12 105 LYS A C 1
ATOM 830 O O . LYS A 1 105 ? 12.273 -8.616 -21.003 1.00 93.12 105 LYS A O 1
ATOM 835 N N . SER A 1 106 ? 11.691 -7.658 -19.055 1.00 92.88 106 SER A N 1
ATOM 836 C CA . SER A 1 106 ? 10.326 -8.202 -18.995 1.00 92.88 106 SER A CA 1
ATOM 837 C C . SER A 1 106 ? 9.289 -7.330 -19.707 1.00 92.88 106 SER A C 1
ATOM 839 O O . SER A 1 106 ? 8.225 -7.817 -20.090 1.00 92.88 106 SER A O 1
ATOM 841 N N . ALA A 1 107 ? 9.558 -6.033 -19.842 1.00 94.19 107 ALA A N 1
ATOM 842 C CA . ALA A 1 107 ? 8.657 -5.067 -20.449 1.00 94.19 107 ALA A CA 1
ATOM 843 C C . ALA A 1 107 ? 8.608 -5.246 -21.972 1.00 94.19 107 ALA A C 1
ATOM 845 O O . ALA A 1 107 ? 9.617 -5.134 -22.668 1.00 94.19 107 ALA A O 1
ATOM 846 N N . GLY A 1 108 ? 7.409 -5.497 -22.500 1.00 94.06 108 GLY A N 1
ATOM 847 C CA . GLY A 1 108 ? 7.162 -5.493 -23.937 1.00 94.06 108 GLY A CA 1
ATOM 848 C C . GLY A 1 108 ? 7.082 -4.074 -24.514 1.00 94.06 108 GLY A C 1
ATOM 849 O O . GLY A 1 108 ? 7.069 -3.074 -23.794 1.00 94.06 108 GLY A O 1
ATOM 850 N N . LYS A 1 109 ? 6.976 -3.973 -25.846 1.00 94.06 109 LYS A N 1
ATOM 851 C CA . LYS A 1 109 ? 6.893 -2.689 -26.580 1.00 94.06 109 LYS A CA 1
ATOM 852 C C . LYS A 1 109 ? 5.655 -1.853 -26.213 1.00 94.06 109 LYS A C 1
ATOM 854 O O . LYS A 1 109 ? 5.547 -0.685 -26.598 1.00 94.06 109 LYS A O 1
ATOM 859 N N . GLU A 1 110 ? 4.667 -2.453 -25.560 1.00 95.25 110 GLU A N 1
ATOM 860 C CA . GLU A 1 110 ? 3.455 -1.809 -25.062 1.00 95.25 110 GLU A CA 1
ATOM 861 C C . GLU A 1 110 ? 3.673 -1.000 -23.779 1.00 95.25 110 GLU A C 1
ATOM 863 O O . GLU A 1 110 ? 2.879 -0.101 -23.500 1.00 95.25 110 GLU A O 1
ATOM 868 N N . VAL A 1 111 ? 4.734 -1.280 -23.022 1.00 97.06 111 VAL A N 1
ATOM 869 C CA . VAL A 1 111 ? 5.059 -0.576 -21.779 1.00 97.06 111 VAL A CA 1
ATOM 870 C C . VAL A 1 111 ? 5.918 0.638 -22.110 1.00 97.06 111 VAL A C 1
ATOM 872 O O . VAL A 1 111 ? 6.977 0.500 -22.716 1.00 97.06 111 VAL A O 1
ATOM 875 N N . ILE A 1 112 ? 5.464 1.837 -21.741 1.00 96.12 112 ILE A N 1
ATOM 876 C CA . ILE A 1 112 ? 6.155 3.082 -22.121 1.00 96.12 112 ILE A CA 1
ATOM 877 C C . ILE A 1 112 ? 6.983 3.703 -20.992 1.00 96.12 112 ILE A C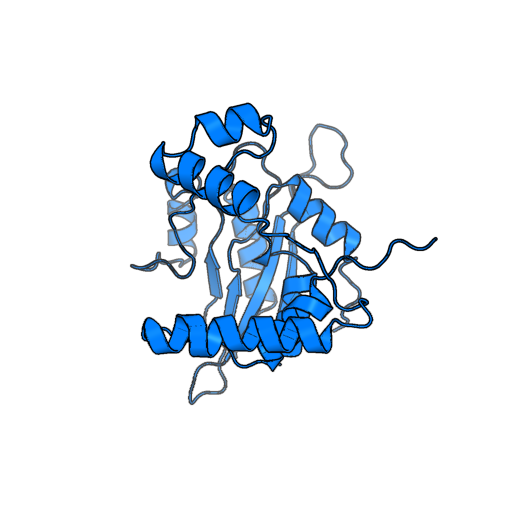 1
ATOM 879 O O . ILE A 1 112 ? 7.933 4.429 -21.264 1.00 96.12 112 ILE A O 1
ATOM 883 N N . PHE A 1 113 ? 6.631 3.431 -19.735 1.00 96.00 113 PHE A N 1
ATOM 884 C CA . PHE A 1 113 ? 7.407 3.802 -18.553 1.00 96.00 113 PHE A CA 1
ATOM 885 C C . PHE A 1 113 ? 6.984 2.942 -17.358 1.00 96.00 113 PHE A C 1
ATOM 887 O O . PHE A 1 113 ? 5.951 2.265 -17.388 1.00 96.00 113 PHE A O 1
ATOM 894 N N . PHE A 1 114 ? 7.757 3.010 -16.280 1.00 96.19 114 PHE A N 1
ATOM 895 C CA . PHE A 1 114 ? 7.357 2.496 -14.979 1.00 96.19 114 PHE A CA 1
ATOM 896 C C . PHE A 1 114 ? 7.641 3.528 -13.885 1.00 96.19 114 PHE A C 1
ATOM 898 O O . PHE A 1 114 ? 8.396 4.477 -14.094 1.00 96.19 114 PHE A O 1
ATOM 905 N N . ARG A 1 115 ? 6.975 3.374 -12.743 1.00 95.69 115 ARG A N 1
ATOM 906 C CA . ARG A 1 115 ? 7.091 4.243 -11.570 1.00 95.69 115 ARG A CA 1
ATOM 907 C C . ARG A 1 115 ? 7.396 3.402 -10.344 1.00 95.69 115 ARG A C 1
ATOM 909 O O . ARG A 1 115 ? 6.795 2.341 -10.173 1.00 95.69 115 ARG A O 1
ATOM 916 N N . LEU A 1 116 ? 8.294 3.911 -9.513 1.00 93.69 116 LEU A N 1
ATOM 917 C CA . LEU A 1 116 ? 8.608 3.382 -8.193 1.00 93.69 116 LEU A CA 1
ATOM 918 C C . LEU A 1 116 ? 8.197 4.438 -7.171 1.00 93.69 116 LEU A C 1
ATOM 920 O O . LEU A 1 116 ? 8.419 5.625 -7.414 1.00 93.69 116 LEU A O 1
ATOM 924 N N . GLY A 1 117 ? 7.615 4.005 -6.064 1.00 91.31 117 GLY A N 1
ATOM 925 C CA . GLY A 1 117 ? 7.350 4.858 -4.913 1.00 91.31 117 GLY A CA 1
ATOM 926 C C . GLY A 1 117 ? 7.902 4.199 -3.660 1.00 91.31 117 GLY A C 1
ATOM 927 O O . GLY A 1 117 ? 7.091 3.787 -2.850 1.00 91.31 117 GLY A O 1
ATOM 928 N N . PRO A 1 118 ? 9.224 3.996 -3.520 1.00 89.88 118 PRO A N 1
ATOM 929 C CA . PRO A 1 118 ? 9.790 3.293 -2.372 1.00 89.88 118 PRO A CA 1
ATOM 930 C C . PRO A 1 118 ? 9.486 4.023 -1.062 1.00 89.88 118 PRO A C 1
ATOM 932 O O . PRO A 1 118 ? 9.378 5.248 -1.032 1.00 89.88 118 PRO A O 1
ATOM 935 N N . GLU A 1 119 ? 9.387 3.270 0.030 1.00 87.12 119 GLU A N 1
ATOM 936 C CA . GLU A 1 119 ? 9.215 3.808 1.383 1.00 87.12 119 GLU A CA 1
ATOM 937 C C . GLU A 1 119 ? 10.570 4.282 1.941 1.00 87.12 119 GLU A C 1
ATOM 939 O O . GLU A 1 119 ? 11.126 3.694 2.861 1.00 87.12 119 GLU A O 1
ATOM 944 N N . ALA A 1 120 ? 11.133 5.319 1.316 1.00 86.94 120 ALA A N 1
ATOM 945 C CA . ALA A 1 120 ? 12.437 5.891 1.639 1.00 86.94 120 ALA A CA 1
ATOM 946 C C . ALA A 1 120 ? 12.433 7.409 1.404 1.00 86.94 120 ALA A C 1
ATOM 948 O O . ALA A 1 120 ? 11.762 7.908 0.494 1.00 86.94 120 ALA A O 1
ATOM 949 N N . THR A 1 121 ? 13.196 8.156 2.203 1.00 87.38 121 THR A N 1
ATOM 950 C CA . THR A 1 121 ? 13.439 9.580 1.949 1.00 87.38 121 THR A CA 1
ATOM 951 C C . THR A 1 121 ? 14.380 9.766 0.758 1.00 87.38 121 THR A C 1
ATOM 953 O O . THR A 1 121 ? 15.060 8.841 0.315 1.00 87.38 121 THR A O 1
ATOM 956 N N . ILE A 1 122 ? 14.450 10.987 0.226 1.00 86.88 122 ILE A N 1
ATOM 957 C CA . ILE A 1 122 ? 15.335 11.305 -0.903 1.00 86.88 122 ILE A CA 1
ATOM 958 C C . ILE A 1 122 ? 16.809 11.055 -0.549 1.00 86.88 122 ILE A C 1
ATOM 960 O O . ILE A 1 122 ? 17.574 10.610 -1.402 1.00 86.88 122 ILE A O 1
ATOM 964 N N . GLU A 1 123 ? 17.197 11.278 0.706 1.00 89.06 123 GLU A N 1
ATOM 965 C CA . GLU A 1 123 ? 18.552 11.048 1.222 1.00 89.06 123 GLU A CA 1
ATOM 966 C C . GLU A 1 123 ? 18.896 9.557 1.338 1.00 89.06 123 GLU A C 1
ATOM 968 O O . GLU A 1 123 ? 20.066 9.188 1.285 1.00 89.06 123 GLU A O 1
ATOM 973 N N . GLN A 1 124 ? 17.882 8.701 1.476 1.00 90.31 124 GLN A N 1
ATOM 974 C CA . GLN A 1 124 ? 18.022 7.245 1.537 1.00 90.31 124 GLN A CA 1
ATOM 975 C C . GLN A 1 124 ? 18.080 6.593 0.145 1.00 90.31 124 GLN A C 1
ATOM 977 O O . GLN A 1 124 ? 18.293 5.383 0.040 1.00 90.31 124 GLN A O 1
ATOM 982 N N . LEU A 1 125 ? 17.895 7.377 -0.925 1.00 90.06 125 LEU A N 1
ATOM 983 C CA . LEU A 1 125 ? 17.870 6.905 -2.306 1.00 90.06 125 LEU A CA 1
ATOM 984 C C . LEU A 1 125 ? 19.153 7.276 -3.073 1.00 90.06 125 LEU A C 1
ATOM 986 O O . LEU A 1 125 ? 19.689 8.376 -2.922 1.00 90.06 125 LEU A O 1
ATOM 990 N N . PRO A 1 126 ? 19.610 6.427 -4.014 1.00 90.75 126 PRO A N 1
ATOM 991 C CA . PRO A 1 126 ? 20.756 6.708 -4.873 1.00 90.75 126 PRO A CA 1
ATOM 992 C C . PRO A 1 126 ? 20.328 7.594 -6.056 1.00 90.75 126 PRO A C 1
ATOM 994 O O . PRO A 1 126 ? 20.338 7.185 -7.221 1.00 90.75 126 PRO A O 1
ATOM 997 N N . ILE A 1 127 ? 19.900 8.827 -5.759 1.00 91.81 127 ILE A N 1
ATOM 998 C CA . ILE A 1 127 ? 19.270 9.746 -6.725 1.00 91.81 127 ILE A CA 1
ATOM 999 C C . ILE A 1 127 ? 20.151 10.004 -7.952 1.00 91.81 127 ILE A C 1
ATOM 1001 O O . ILE A 1 127 ? 19.647 10.046 -9.074 1.00 91.81 127 ILE A O 1
ATOM 1005 N N . GLY A 1 128 ? 21.470 10.138 -7.774 1.00 91.62 128 GLY A N 1
ATOM 1006 C CA . GLY A 1 128 ? 22.397 10.350 -8.889 1.00 91.62 128 GLY A CA 1
ATOM 1007 C C . GLY A 1 128 ? 22.354 9.209 -9.911 1.00 91.62 128 GLY A C 1
ATOM 1008 O O . GLY A 1 128 ? 22.271 9.443 -11.117 1.00 91.62 128 GLY A O 1
ATOM 1009 N N . GLN A 1 129 ? 22.344 7.965 -9.437 1.00 91.38 129 GLN A N 1
ATOM 1010 C CA . GLN A 1 129 ? 22.297 6.773 -10.279 1.00 91.38 129 GLN A CA 1
ATOM 1011 C C . GLN A 1 129 ? 20.906 6.544 -10.879 1.00 91.38 129 GLN A C 1
ATOM 1013 O O . GLN A 1 129 ? 20.797 6.146 -12.043 1.00 91.38 129 GLN A O 1
ATOM 1018 N N . LEU A 1 130 ? 19.844 6.862 -10.133 1.00 91.56 130 LEU A N 1
ATOM 1019 C CA . LEU A 1 130 ? 18.475 6.861 -10.650 1.00 91.56 130 LEU A CA 1
ATOM 1020 C C . LEU A 1 130 ? 18.322 7.849 -11.814 1.00 91.56 130 LEU A C 1
ATOM 1022 O O . LEU A 1 130 ? 17.818 7.474 -12.876 1.00 91.56 130 LEU A O 1
ATOM 1026 N N . ASN A 1 131 ? 18.834 9.073 -11.666 1.00 93.50 131 ASN A N 1
ATOM 1027 C CA . ASN A 1 131 ? 18.827 10.080 -12.728 1.00 93.50 131 ASN A CA 1
ATOM 1028 C C . ASN A 1 131 ? 19.608 9.601 -13.963 1.00 93.50 131 ASN A C 1
ATOM 1030 O O . ASN A 1 131 ? 19.099 9.688 -15.082 1.00 93.50 131 ASN A O 1
ATOM 1034 N N . ASN A 1 132 ? 20.793 9.010 -13.769 1.00 92.44 132 ASN A N 1
ATOM 1035 C CA . ASN A 1 132 ? 21.585 8.420 -14.858 1.00 92.44 132 ASN A CA 1
ATOM 1036 C C . ASN A 1 132 ? 20.863 7.250 -15.552 1.00 92.44 132 ASN A C 1
ATOM 1038 O O . ASN A 1 132 ? 21.063 7.012 -16.742 1.00 92.44 132 ASN A O 1
ATOM 1042 N N . SER A 1 133 ? 19.986 6.550 -14.830 1.00 90.25 133 SER A N 1
ATOM 1043 C CA . SER A 1 133 ? 19.141 5.470 -15.355 1.00 90.25 133 SER A CA 1
ATOM 1044 C C . SER A 1 133 ? 17.861 5.962 -16.044 1.00 90.25 133 SER A C 1
ATOM 1046 O O . SER A 1 133 ? 17.079 5.141 -16.534 1.00 90.25 133 SER A O 1
ATOM 1048 N N . GLY A 1 134 ? 17.649 7.282 -16.114 1.00 93.12 134 GLY A N 1
ATOM 1049 C CA . GLY A 1 134 ? 16.517 7.920 -16.787 1.00 93.12 134 GLY A CA 1
ATOM 1050 C C . GLY A 1 134 ? 15.296 8.173 -15.899 1.00 93.12 134 GLY A C 1
ATOM 1051 O O . GLY A 1 134 ? 14.245 8.552 -16.424 1.00 93.12 134 GLY A O 1
ATOM 1052 N N . PHE A 1 135 ? 15.405 7.983 -14.580 1.00 94.75 135 PHE A N 1
ATOM 1053 C CA . PHE A 1 135 ? 14.329 8.343 -13.660 1.00 94.75 135 PHE A CA 1
ATOM 1054 C C . PHE A 1 135 ? 14.177 9.854 -13.549 1.00 94.75 135 PHE A C 1
ATOM 1056 O O . PHE A 1 135 ? 15.128 10.621 -13.686 1.00 94.75 135 PHE A O 1
ATOM 1063 N N . LYS A 1 136 ? 12.940 10.270 -13.288 1.00 94.06 136 LYS A N 1
ATOM 1064 C CA . LYS A 1 136 ? 12.581 11.654 -13.002 1.00 94.06 136 LYS A CA 1
ATOM 1065 C C . LYS A 1 136 ? 11.650 11.659 -11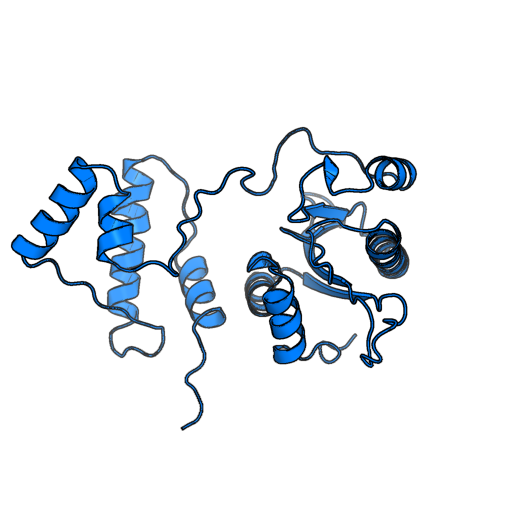.804 1.00 94.06 136 LYS A C 1
ATOM 1067 O O . LYS A 1 136 ? 10.653 10.937 -11.808 1.00 94.06 136 LYS A O 1
ATOM 1072 N N . GLN A 1 137 ? 11.972 12.477 -10.809 1.00 92.06 137 GLN A N 1
ATOM 1073 C CA . GLN A 1 137 ? 11.081 12.707 -9.681 1.00 92.06 137 GLN A CA 1
ATOM 1074 C C . GLN A 1 137 ? 9.811 13.418 -10.166 1.00 92.06 137 GLN A C 1
ATOM 1076 O O . GLN A 1 137 ? 9.869 14.312 -11.015 1.00 92.06 137 GLN A O 1
ATOM 1081 N N . LEU A 1 138 ? 8.656 13.000 -9.650 1.00 91.19 138 LEU A N 1
ATOM 1082 C CA . LEU A 1 138 ? 7.396 13.691 -9.907 1.00 91.19 138 LEU A CA 1
ATOM 1083 C C . LEU A 1 138 ? 7.299 14.945 -9.024 1.00 91.19 138 LEU A C 1
ATOM 1085 O O . LEU A 1 138 ? 7.770 14.922 -7.891 1.00 91.19 138 LEU A O 1
ATOM 1089 N N . PRO A 1 139 ? 6.664 16.029 -9.501 1.00 89.50 139 PRO A N 1
ATOM 1090 C CA . PRO A 1 139 ? 6.507 17.256 -8.717 1.00 89.50 139 PRO A CA 1
ATOM 1091 C C . PRO A 1 139 ? 5.401 17.159 -7.650 1.00 89.50 139 PRO A C 1
ATOM 1093 O O . PRO A 1 139 ? 5.077 18.155 -7.011 1.00 89.50 139 PRO A O 1
ATOM 1096 N N . TYR A 1 140 ? 4.779 15.990 -7.503 1.00 88.88 140 TYR A N 1
ATOM 1097 C CA . TYR A 1 140 ? 3.723 15.693 -6.544 1.00 88.88 140 TYR A CA 1
ATOM 1098 C C . TYR A 1 140 ? 3.808 14.223 -6.134 1.00 88.88 140 TYR A C 1
ATOM 1100 O O . TYR A 1 140 ? 4.273 13.383 -6.912 1.00 88.88 140 TYR A O 1
ATOM 1108 N N . ASP A 1 141 ? 3.294 13.916 -4.948 1.00 85.31 141 ASP A N 1
ATOM 1109 C CA . ASP A 1 141 ? 3.237 12.550 -4.444 1.00 85.31 141 ASP A CA 1
ATOM 1110 C C . ASP A 1 141 ? 2.006 11.814 -4.991 1.00 85.31 141 ASP A C 1
ATOM 1112 O O . ASP A 1 141 ? 0.912 12.378 -5.096 1.00 85.31 141 ASP A O 1
ATOM 1116 N N . ILE A 1 142 ? 2.187 10.549 -5.377 1.00 86.94 142 ILE A N 1
ATOM 1117 C CA . ILE A 1 142 ? 1.076 9.671 -5.773 1.00 86.94 142 ILE A CA 1
ATOM 1118 C C . ILE A 1 142 ? 0.437 9.068 -4.518 1.00 86.94 142 ILE A C 1
ATOM 1120 O O . ILE A 1 142 ? -0.787 9.057 -4.385 1.00 86.94 142 ILE A O 1
ATOM 1124 N N . GLU A 1 143 ? 1.265 8.591 -3.592 1.00 86.56 143 GLU A N 1
ATOM 1125 C CA . GLU A 1 143 ? 0.877 8.146 -2.260 1.00 86.56 143 GLU A CA 1
ATOM 1126 C C . GLU A 1 143 ? 1.032 9.275 -1.224 1.00 86.56 143 GLU A C 1
ATOM 1128 O O . GLU A 1 143 ? 1.875 10.148 -1.393 1.00 86.56 143 GLU A O 1
ATOM 1133 N N . PRO A 1 144 ? 0.277 9.272 -0.111 1.00 82.62 144 PRO A N 1
ATOM 1134 C CA . PRO A 1 144 ? 0.425 10.296 0.927 1.00 82.62 144 PRO A CA 1
ATOM 1135 C C . PRO A 1 144 ? 1.848 10.360 1.517 1.00 82.62 144 PRO A C 1
ATOM 1137 O O . PRO A 1 144 ? 2.295 9.406 2.150 1.00 82.62 144 PRO A O 1
ATOM 1140 N N . SER A 1 145 ? 2.554 11.482 1.379 1.00 79.50 145 SER A N 1
ATOM 1141 C CA . SER A 1 145 ? 3.927 11.632 1.901 1.00 79.50 145 SER A CA 1
ATOM 1142 C C . SER A 1 145 ? 4.011 11.801 3.417 1.00 79.50 145 SER A C 1
ATOM 1144 O O . SER A 1 145 ? 5.060 11.559 4.009 1.00 79.50 145 SER A O 1
ATOM 1146 N N . GLN A 1 146 ? 2.909 12.177 4.068 1.00 82.88 146 GLN A N 1
ATOM 1147 C CA . GLN A 1 146 ? 2.840 12.363 5.515 1.00 82.88 146 GLN A CA 1
ATOM 1148 C C . GLN A 1 146 ? 1.781 11.447 6.118 1.00 82.88 146 GLN A C 1
ATOM 1150 O O . GLN A 1 146 ? 0.604 11.518 5.764 1.00 82.88 146 GLN A O 1
ATOM 1155 N N . THR A 1 147 ? 2.209 10.603 7.055 1.00 85.06 147 THR A N 1
ATOM 1156 C CA . THR A 1 147 ? 1.340 9.672 7.780 1.00 85.06 147 THR A CA 1
ATOM 1157 C C . THR A 1 147 ? 1.499 9.904 9.277 1.00 85.06 147 THR A C 1
ATOM 1159 O O . THR A 1 147 ? 2.616 10.032 9.773 1.00 85.06 147 THR A O 1
ATOM 1162 N N . LEU A 1 148 ? 0.383 9.961 10.005 1.00 88.00 148 LEU A N 1
ATOM 1163 C CA . LEU A 1 148 ? 0.394 9.964 11.466 1.00 88.00 148 LEU A CA 1
ATOM 1164 C C . LEU A 1 148 ? 0.476 8.511 11.948 1.00 88.00 148 LEU A C 1
ATOM 1166 O O . LEU A 1 148 ? -0.479 7.757 11.774 1.00 88.00 148 LEU A O 1
ATOM 1170 N N . ILE A 1 149 ? 1.603 8.130 12.547 1.00 88.56 149 ILE A N 1
ATOM 1171 C CA . ILE A 1 149 ? 1.827 6.776 13.068 1.00 88.56 149 ILE A CA 1
ATOM 1172 C C . ILE A 1 149 ? 1.676 6.797 14.592 1.00 88.56 149 ILE A C 1
ATOM 1174 O O . ILE A 1 149 ? 2.305 7.609 15.271 1.00 88.56 149 ILE A O 1
ATOM 1178 N N . LEU A 1 150 ? 0.832 5.907 15.120 1.00 89.81 150 LEU A N 1
ATOM 1179 C CA . LEU A 1 150 ? 0.658 5.684 16.554 1.00 89.81 150 LEU A CA 1
ATOM 1180 C C . LEU A 1 150 ? 1.377 4.392 16.951 1.00 89.81 150 LEU A C 1
ATOM 1182 O O . LEU A 1 150 ? 1.064 3.327 16.426 1.00 89.81 150 LEU A O 1
ATOM 1186 N N . ASP A 1 151 ? 2.317 4.489 17.886 1.00 91.12 151 ASP A N 1
ATOM 1187 C CA . ASP A 1 151 ? 3.031 3.337 18.437 1.00 91.12 151 ASP A CA 1
ATOM 1188 C C . ASP A 1 151 ? 2.136 2.558 19.411 1.00 91.12 151 ASP A C 1
ATOM 1190 O O . ASP A 1 151 ? 1.975 2.944 20.569 1.00 91.12 151 ASP A O 1
ATOM 1194 N N . ILE A 1 152 ? 1.558 1.460 18.924 1.00 92.69 152 ILE A N 1
ATOM 1195 C CA . ILE A 1 152 ? 0.640 0.589 19.671 1.00 92.69 152 ILE A CA 1
ATOM 1196 C C . ILE A 1 152 ? 1.345 -0.409 20.604 1.00 92.69 152 ILE A C 1
ATOM 1198 O O . ILE A 1 152 ? 0.676 -1.252 21.193 1.00 92.69 152 ILE A O 1
ATOM 1202 N N . THR A 1 153 ? 2.674 -0.344 20.747 1.00 95.25 153 THR A N 1
ATOM 1203 C CA . THR A 1 153 ? 3.402 -1.179 21.724 1.00 95.25 153 THR A CA 1
ATOM 1204 C C . THR A 1 153 ? 3.246 -0.670 23.161 1.00 95.25 153 THR A C 1
ATOM 1206 O O . THR A 1 153 ? 3.503 -1.403 24.116 1.00 95.25 153 THR A O 1
ATOM 1209 N N . LYS A 1 154 ? 2.792 0.579 23.315 1.00 94.94 154 LYS A N 1
ATOM 1210 C CA . LYS A 1 154 ? 2.503 1.229 24.597 1.00 94.94 154 LYS A CA 1
ATOM 1211 C C . LYS A 1 154 ? 1.195 0.726 25.205 1.00 94.94 154 LYS A C 1
ATOM 1213 O O . LYS A 1 154 ? 0.298 0.259 24.505 1.00 94.94 154 LYS A O 1
ATOM 1218 N N . THR A 1 155 ? 1.054 0.893 26.515 1.00 95.88 155 THR A N 1
ATOM 1219 C CA . THR A 1 155 ? -0.189 0.566 27.228 1.00 95.88 155 THR A CA 1
ATOM 1220 C C . THR A 1 155 ? -1.333 1.513 26.847 1.00 95.88 155 THR A C 1
ATOM 1222 O O . THR A 1 155 ? -1.112 2.650 26.424 1.00 95.88 155 THR A O 1
ATOM 1225 N N . GLU A 1 156 ? -2.583 1.078 27.037 1.00 92.38 156 GLU A N 1
ATOM 1226 C CA . GLU A 1 156 ? -3.766 1.909 26.757 1.00 92.38 156 GLU A CA 1
AT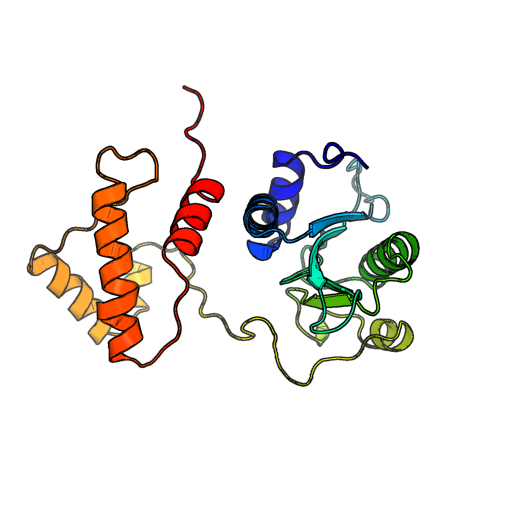OM 1227 C C . GLU A 1 156 ? -3.749 3.242 27.525 1.00 92.38 156 GLU A C 1
ATOM 1229 O O . GLU A 1 156 ? -4.080 4.289 26.962 1.00 92.38 156 GLU A O 1
ATOM 1234 N N . ASP A 1 157 ? -3.312 3.225 28.787 1.00 92.38 157 ASP A N 1
ATOM 1235 C CA . ASP A 1 157 ? -3.206 4.425 29.621 1.00 92.38 157 ASP A CA 1
ATOM 1236 C C . ASP A 1 157 ? -2.159 5.406 29.077 1.00 92.38 157 ASP A C 1
ATOM 1238 O O . ASP A 1 157 ? -2.419 6.611 28.990 1.00 92.38 157 ASP A O 1
ATOM 1242 N N . GLU A 1 158 ? -0.998 4.905 28.647 1.00 94.44 158 GLU A N 1
ATOM 1243 C CA . GLU A 1 158 ? 0.047 5.717 28.017 1.00 94.44 158 GLU A CA 1
ATOM 1244 C C . GLU A 1 158 ? -0.417 6.301 26.679 1.00 94.44 158 GLU A C 1
ATOM 1246 O O . GLU A 1 158 ? -0.150 7.474 26.389 1.00 94.44 158 GLU A O 1
ATOM 1251 N N . LEU A 1 159 ? -1.125 5.511 25.866 1.00 94.25 159 LEU A N 1
ATOM 1252 C CA . LEU A 1 159 ? -1.712 5.962 24.603 1.00 94.25 159 LEU A CA 1
ATOM 1253 C C . LEU A 1 159 ? -2.728 7.080 24.845 1.00 94.25 159 LEU A C 1
ATOM 1255 O O . LEU A 1 159 ? -2.645 8.144 24.227 1.00 94.25 159 LEU A O 1
ATOM 1259 N N . LEU A 1 160 ? -3.652 6.891 25.790 1.00 92.62 160 LEU A N 1
ATOM 1260 C CA . LEU A 1 160 ? -4.646 7.902 26.142 1.00 92.62 160 LEU A CA 1
ATOM 1261 C C . LEU A 1 160 ? -3.983 9.174 26.681 1.00 92.62 160 LEU A C 1
ATOM 1263 O O . LEU A 1 160 ? -4.374 10.277 26.277 1.00 92.62 160 LEU A O 1
ATOM 1267 N N . ALA A 1 161 ? -2.970 9.055 27.543 1.00 91.94 161 ALA A N 1
ATOM 1268 C CA . ALA A 1 161 ? -2.235 10.192 28.098 1.00 91.94 161 ALA A CA 1
ATOM 1269 C C . ALA A 1 161 ? -1.563 11.065 27.019 1.00 91.94 161 ALA A C 1
ATOM 1271 O O . ALA A 1 161 ? -1.500 12.283 27.180 1.00 91.94 161 ALA A O 1
ATOM 1272 N N . GLN A 1 162 ? -1.154 10.476 25.892 1.00 92.38 162 GLN A N 1
ATOM 1273 C CA . GLN A 1 162 ? -0.560 11.200 24.759 1.00 92.38 162 GLN A CA 1
ATOM 1274 C C . GLN A 1 162 ? -1.582 11.921 23.863 1.00 92.38 162 GLN A C 1
ATOM 1276 O O . GLN A 1 162 ? -1.208 12.813 23.105 1.00 92.38 162 GLN A O 1
ATOM 1281 N N . THR A 1 163 ? -2.872 11.574 23.928 1.00 91.12 163 THR A N 1
ATOM 1282 C CA . THR A 1 163 ? -3.896 12.240 23.099 1.00 91.12 163 THR A CA 1
ATOM 1283 C C . THR A 1 163 ? -4.203 13.671 23.569 1.00 91.12 163 THR A C 1
ATOM 1285 O O . THR A 1 163 ? -3.805 14.106 24.649 1.00 91.12 163 THR A O 1
ATOM 1288 N N . HIS A 1 164 ? -4.940 14.452 22.777 1.00 94.19 164 HIS A N 1
ATOM 1289 C CA . HIS A 1 164 ? -5.433 15.754 23.232 1.00 94.19 164 HIS A CA 1
ATOM 1290 C C . HIS A 1 164 ? -6.491 15.578 24.342 1.00 94.19 164 HIS A C 1
ATOM 1292 O O . HIS A 1 164 ? -7.324 14.674 24.275 1.00 94.19 164 HIS A O 1
ATOM 1298 N N . GLU A 1 165 ? -6.534 16.470 25.337 1.00 94.81 165 GLU A N 1
ATOM 1299 C CA . GLU A 1 165 ? -7.443 16.364 26.497 1.00 94.81 165 GLU A CA 1
ATOM 1300 C C . GLU A 1 165 ? -8.916 16.182 26.097 1.00 94.81 165 GLU A C 1
ATOM 1302 O O . GLU A 1 165 ? -9.602 15.280 26.580 1.00 94.81 165 GLU A O 1
ATOM 1307 N N . LYS A 1 166 ? -9.379 16.984 25.131 1.00 95.44 166 LYS A N 1
ATOM 1308 C CA . LYS A 1 166 ? -10.729 16.873 24.557 1.00 95.44 166 LYS A CA 1
ATOM 1309 C C . LYS A 1 166 ? -11.027 15.485 23.973 1.00 95.44 166 LYS A C 1
ATOM 1311 O O . LYS A 1 166 ? -12.165 15.028 24.046 1.00 95.44 166 LYS A O 1
ATOM 1316 N N . TRP A 1 167 ? -10.036 14.816 23.382 1.00 94.38 167 TRP A N 1
ATOM 1317 C CA . TRP A 1 167 ? -10.218 13.486 22.795 1.00 94.38 167 TRP A CA 1
ATOM 1318 C C . TRP A 1 167 ? -10.359 12.430 23.887 1.00 94.38 167 TRP A C 1
ATOM 1320 O O . TRP A 1 167 ? -11.334 11.681 23.856 1.00 94.38 167 TRP A O 1
ATOM 1330 N N . ARG A 1 168 ? -9.491 12.451 24.913 1.00 94.06 168 ARG A N 1
ATOM 1331 C CA . ARG A 1 168 ? -9.650 11.596 26.107 1.00 94.06 168 ARG A CA 1
ATOM 1332 C C . ARG A 1 168 ? -11.032 11.742 26.733 1.00 94.06 168 ARG A C 1
ATOM 1334 O O . ARG A 1 168 ? -11.676 10.745 27.052 1.00 94.06 168 ARG A O 1
ATOM 1341 N N . TYR A 1 169 ? -11.485 12.984 26.912 1.00 94.81 169 TYR A N 1
ATOM 1342 C CA . TYR A 1 169 ? -12.807 13.267 27.465 1.00 94.81 169 TYR A CA 1
ATOM 1343 C C . TYR A 1 169 ? -13.922 12.650 26.608 1.00 94.81 169 TYR A C 1
ATOM 1345 O O . TYR A 1 169 ? -14.798 11.973 27.143 1.00 94.81 169 TYR A O 1
ATOM 1353 N N . ASN A 1 170 ? -13.866 12.822 25.284 1.00 96.69 170 ASN A N 1
ATOM 1354 C CA . ASN A 1 170 ? -14.873 12.284 24.367 1.00 96.69 170 ASN A CA 1
ATOM 1355 C C . ASN A 1 170 ? -14.903 10.749 24.337 1.00 96.69 170 ASN A C 1
ATOM 1357 O O . ASN A 1 170 ? -15.993 10.180 24.289 1.00 96.69 170 ASN A O 1
ATOM 1361 N N . ILE A 1 171 ? -13.745 10.085 24.405 1.00 94.12 171 ILE A N 1
ATOM 1362 C CA . ILE A 1 171 ? -13.658 8.617 24.482 1.00 94.12 171 ILE A CA 1
ATOM 1363 C C . ILE A 1 171 ? -14.373 8.118 25.747 1.00 94.12 171 ILE A C 1
ATOM 1365 O O . ILE A 1 171 ? -15.285 7.295 25.661 1.00 94.12 171 ILE A O 1
ATOM 1369 N N . ARG A 1 172 ? -14.049 8.695 26.914 1.00 93.06 172 ARG A N 1
ATOM 1370 C CA . ARG A 1 172 ? -14.705 8.353 28.192 1.00 93.06 172 ARG A CA 1
ATOM 1371 C C . ARG A 1 172 ? -16.201 8.661 28.177 1.00 93.06 172 ARG A C 1
ATOM 1373 O O . ARG A 1 172 ? -17.002 7.909 28.727 1.00 93.06 172 ARG A O 1
ATOM 1380 N N . LEU A 1 173 ? -16.598 9.766 27.545 1.00 96.50 173 LEU A N 1
ATOM 1381 C CA . LEU A 1 173 ? -18.003 10.136 27.409 1.00 96.50 173 LEU A CA 1
ATOM 1382 C C . LEU A 1 173 ? -18.776 9.128 26.548 1.00 96.50 173 LEU A C 1
ATOM 1384 O O . LEU A 1 173 ? -19.898 8.783 26.911 1.00 96.50 173 LEU A O 1
ATOM 1388 N N . ALA A 1 174 ? -18.197 8.649 25.443 1.00 96.88 174 ALA A N 1
ATOM 1389 C CA . ALA A 1 174 ? -18.808 7.621 24.600 1.00 96.88 174 ALA A CA 1
ATOM 1390 C C . ALA A 1 174 ? -19.030 6.319 25.386 1.00 96.88 174 ALA A C 1
ATOM 1392 O O . ALA A 1 174 ? -20.138 5.783 25.381 1.00 96.88 174 ALA A O 1
ATOM 1393 N N . GLN A 1 175 ? -18.025 5.884 26.153 1.00 94.56 175 GLN A N 1
ATOM 1394 C CA . GLN A 1 175 ? -18.138 4.726 27.045 1.00 94.56 175 GLN A CA 1
ATOM 1395 C C . GLN A 1 175 ? -19.236 4.925 28.102 1.00 94.56 175 GLN A C 1
ATOM 1397 O O . GLN A 1 175 ? -20.108 4.074 28.256 1.00 94.56 175 GLN A O 1
ATOM 1402 N N . LYS A 1 176 ? -19.271 6.086 28.775 1.00 96.44 176 LYS A N 1
ATOM 1403 C CA . LYS A 1 176 ? -20.315 6.417 29.766 1.00 96.44 176 LYS A CA 1
ATOM 1404 C C . LYS A 1 176 ? -21.722 6.438 29.159 1.00 96.44 176 LYS A C 1
ATOM 1406 O O . LYS A 1 176 ? -22.693 6.153 29.852 1.00 96.44 176 LYS A O 1
ATOM 1411 N N . LYS A 1 177 ? -21.839 6.789 27.876 1.00 97.75 177 LYS A N 1
ATOM 1412 C CA . LYS A 1 177 ? -23.098 6.764 27.120 1.00 97.75 177 LYS A CA 1
ATOM 1413 C C . LYS A 1 177 ? -23.476 5.370 26.604 1.00 97.75 177 LYS A C 1
ATOM 1415 O O . LYS A 1 177 ? -24.487 5.254 25.921 1.00 97.75 177 LYS A O 1
ATOM 1420 N N . GLY A 1 178 ? -22.703 4.333 26.928 1.00 97.19 178 GLY A N 1
ATOM 1421 C CA . GLY A 1 178 ? -22.999 2.953 26.549 1.00 97.19 178 GLY A CA 1
ATOM 1422 C C . GLY A 1 178 ? -22.691 2.628 25.089 1.00 97.19 178 GLY A C 1
ATOM 1423 O O . GLY A 1 178 ? -23.253 1.673 24.562 1.00 97.19 178 GLY A O 1
ATOM 1424 N N . VAL A 1 179 ? -21.826 3.404 24.421 1.00 96.94 179 VAL A N 1
ATOM 1425 C CA . VAL A 1 179 ? -21.355 3.057 23.072 1.00 96.94 179 VAL A CA 1
ATOM 1426 C C . VAL A 1 179 ? -20.565 1.753 23.148 1.00 96.94 179 VAL A C 1
ATOM 1428 O O . VAL A 1 179 ? -19.617 1.643 23.924 1.00 96.94 179 VAL A O 1
ATOM 1431 N N . GLN A 1 180 ? -20.953 0.780 22.328 1.00 94.38 180 GLN A N 1
ATOM 1432 C CA . GLN A 1 180 ? -20.288 -0.514 22.213 1.00 94.38 180 GLN A CA 1
ATOM 1433 C C . GLN A 1 180 ? -19.603 -0.628 20.852 1.00 94.38 180 GLN A C 1
ATOM 1435 O O . GLN A 1 180 ? -20.097 -0.103 19.855 1.00 94.38 180 GLN A O 1
ATOM 1440 N N . VAL A 1 181 ? -18.470 -1.327 20.818 1.00 93.00 181 VAL A N 1
ATOM 1441 C CA . VAL A 1 181 ? -17.725 -1.627 19.592 1.00 93.00 181 VAL A CA 1
ATOM 1442 C C . VAL A 1 181 ? -17.775 -3.131 19.376 1.00 93.00 181 VAL A C 1
ATOM 1444 O O . VAL A 1 181 ? -17.428 -3.895 20.275 1.00 93.00 181 VAL A O 1
ATOM 1447 N N . LYS A 1 182 ? -18.201 -3.553 18.185 1.00 90.25 182 LYS A N 1
ATOM 1448 C CA . LYS A 1 182 ? -18.152 -4.948 17.748 1.00 90.25 182 LYS A CA 1
ATOM 1449 C C . LYS A 1 182 ? -17.210 -5.052 16.553 1.00 90.25 182 LYS A C 1
ATOM 1451 O O . LYS A 1 182 ? -17.346 -4.294 15.597 1.00 90.25 182 LYS A O 1
ATOM 1456 N N . VAL A 1 183 ? -16.282 -6.003 16.614 1.00 90.88 183 VAL A N 1
ATOM 1457 C CA . VAL A 1 183 ? -15.463 -6.409 15.467 1.00 90.88 183 VAL A CA 1
ATOM 1458 C C . VAL A 1 183 ? -16.217 -7.503 14.712 1.00 90.88 183 VAL A C 1
ATOM 1460 O O . VAL A 1 183 ? -16.822 -8.379 15.330 1.00 90.88 183 VAL A O 1
ATOM 1463 N N . THR A 1 184 ? -16.225 -7.424 13.386 1.00 90.25 184 THR A N 1
ATOM 1464 C CA . THR A 1 184 ? -16.884 -8.387 12.497 1.00 90.25 184 THR A CA 1
ATOM 1465 C C . THR A 1 184 ? -15.992 -8.660 11.288 1.00 90.25 184 THR A C 1
ATOM 1467 O O . THR A 1 184 ? -15.065 -7.895 11.010 1.00 90.25 184 THR A O 1
ATOM 1470 N N . SER A 1 185 ? -16.271 -9.747 10.586 1.00 88.75 185 SER A N 1
ATOM 1471 C CA . SER A 1 185 ? -15.520 -10.253 9.438 1.00 88.75 185 SER A CA 1
ATOM 1472 C C . SER A 1 185 ? -16.487 -10.898 8.445 1.00 88.75 185 SER A C 1
ATOM 1474 O O . SER A 1 185 ? -17.673 -11.053 8.737 1.00 88.75 185 SER A O 1
ATOM 1476 N N . CYS A 1 186 ? -15.999 -11.236 7.250 1.00 89.00 186 CYS A N 1
ATOM 1477 C CA . CYS A 1 186 ? -16.843 -11.732 6.155 1.00 89.00 186 CYS A CA 1
ATOM 1478 C C . CYS A 1 186 ? -17.576 -13.053 6.469 1.00 89.00 186 CYS A C 1
ATOM 1480 O O . CYS A 1 186 ? -18.526 -13.403 5.775 1.00 89.00 186 CYS A O 1
ATOM 1482 N N . ASP A 1 187 ? -17.141 -13.782 7.496 1.00 89.19 187 ASP A N 1
ATOM 1483 C CA . ASP A 1 187 ? -17.723 -15.027 8.001 1.00 89.19 187 ASP A CA 1
ATOM 1484 C C . ASP A 1 187 ? -18.782 -14.824 9.108 1.00 89.19 187 ASP A C 1
ATOM 1486 O O . ASP A 1 187 ? -19.434 -15.789 9.510 1.00 89.19 187 ASP A O 1
ATOM 1490 N N . ASP A 1 188 ? -19.009 -13.594 9.592 1.00 90.88 188 ASP A N 1
ATOM 1491 C CA . ASP A 1 188 ? -20.097 -13.304 10.537 1.00 90.88 188 ASP A CA 1
ATOM 1492 C C . ASP A 1 188 ? -21.456 -13.517 9.849 1.00 90.88 188 ASP A C 1
ATOM 1494 O O . ASP A 1 188 ? -21.724 -12.991 8.769 1.00 90.88 188 ASP A O 1
ATOM 1498 N N . VAL A 1 189 ? -22.365 -14.241 10.507 1.00 94.19 189 VAL A N 1
ATOM 1499 C CA . VAL A 1 189 ? -23.730 -14.487 10.007 1.00 94.19 189 VAL A CA 1
ATOM 1500 C C . VAL A 1 189 ? -24.500 -13.194 9.705 1.00 94.19 189 VAL A C 1
ATOM 1502 O O . VAL A 1 189 ? -25.383 -13.177 8.849 1.00 94.19 189 VAL A O 1
ATOM 1505 N N . ASN A 1 190 ? -24.155 -12.096 10.382 1.00 94.81 190 ASN A N 1
ATOM 1506 C CA . ASN A 1 190 ? -24.760 -10.782 10.180 1.00 94.81 190 ASN A CA 1
ATOM 1507 C C . ASN A 1 190 ? -23.907 -9.856 9.296 1.00 94.81 190 ASN A C 1
ATOM 1509 O O . ASN A 1 190 ? -24.198 -8.660 9.230 1.00 94.81 190 ASN A O 1
ATOM 1513 N N . PHE A 1 191 ? -22.866 -10.366 8.629 1.00 93.31 191 PHE A N 1
ATOM 1514 C CA . PHE A 1 191 ? -21.916 -9.553 7.869 1.00 93.31 191 PHE A CA 1
ATOM 1515 C C . PHE A 1 191 ? -22.600 -8.635 6.854 1.00 93.31 191 PHE A C 1
ATOM 1517 O O . PHE A 1 191 ? -22.311 -7.444 6.839 1.00 93.31 191 PHE A O 1
ATOM 1524 N N . GLU A 1 192 ? -23.549 -9.138 6.057 1.00 94.25 192 GLU A N 1
ATOM 1525 C CA . GLU A 1 192 ? -24.212 -8.308 5.040 1.00 94.25 192 GLU A CA 1
ATOM 1526 C C . GLU A 1 192 ? -24.976 -7.137 5.678 1.00 94.25 192 GLU A C 1
ATOM 1528 O O . GLU A 1 192 ? -24.917 -6.020 5.175 1.00 94.25 192 GLU A O 1
ATOM 1533 N N . HIS A 1 193 ? -25.614 -7.347 6.835 1.00 95.38 193 HIS A N 1
ATOM 1534 C CA . HIS A 1 193 ? -26.274 -6.264 7.564 1.00 95.38 193 HIS A CA 1
ATOM 1535 C C . HIS A 1 193 ? -25.270 -5.209 8.052 1.00 95.38 193 HIS A C 1
ATOM 1537 O O . HIS A 1 193 ? -25.483 -4.013 7.851 1.00 95.38 193 HIS A O 1
ATOM 1543 N N . TYR A 1 194 ? -24.159 -5.635 8.661 1.00 94.50 194 TYR A N 1
ATOM 1544 C CA . TYR A 1 194 ? -23.118 -4.708 9.118 1.00 94.50 194 TYR A CA 1
ATOM 1545 C C . TYR A 1 194 ? -22.431 -3.984 7.962 1.00 94.50 194 TYR A C 1
ATOM 1547 O O . TYR A 1 194 ? -22.077 -2.812 8.090 1.00 94.50 194 TYR A O 1
ATOM 1555 N N . PHE A 1 195 ? -22.263 -4.661 6.831 1.00 94.88 195 PHE A N 1
ATOM 1556 C CA . PHE A 1 195 ? -21.647 -4.094 5.646 1.00 94.88 195 PHE A CA 1
ATOM 1557 C C . PHE A 1 195 ? -22.537 -3.040 4.981 1.00 94.88 195 PHE A C 1
ATOM 1559 O O . PHE A 1 195 ? -22.033 -1.987 4.590 1.00 94.88 195 PHE A O 1
ATOM 1566 N N . GLU A 1 196 ? -23.851 -3.271 4.905 1.00 95.25 196 GLU A N 1
ATOM 1567 C CA . GLU A 1 196 ? -24.799 -2.253 4.435 1.00 95.25 196 GLU A CA 1
ATOM 1568 C C . GLU A 1 196 ? -24.772 -1.010 5.322 1.00 95.25 196 GLU A C 1
ATOM 1570 O O . GLU A 1 196 ? -24.712 0.113 4.819 1.00 95.25 196 GLU A O 1
ATOM 1575 N N . GLU A 1 197 ? -24.744 -1.196 6.643 1.00 94.75 197 GLU A N 1
ATOM 1576 C CA . GLU A 1 197 ? -24.672 -0.073 7.575 1.00 94.75 197 GLU A CA 1
ATOM 1577 C C . GLU A 1 197 ? -23.339 0.683 7.456 1.00 94.75 197 GLU A C 1
ATOM 1579 O O . GLU A 1 197 ? -23.327 1.915 7.412 1.00 94.75 197 GLU A O 1
ATOM 1584 N N . PHE A 1 198 ? -22.216 -0.029 7.313 1.00 94.69 198 PHE A N 1
ATOM 1585 C CA . PHE A 1 198 ? -20.921 0.579 7.002 1.00 94.69 198 PHE A CA 1
ATOM 1586 C C . PHE A 1 198 ? -20.986 1.409 5.715 1.00 94.69 198 PHE A C 1
ATOM 1588 O O . PHE A 1 198 ? -20.581 2.575 5.713 1.00 94.69 198 PHE A O 1
ATOM 1595 N N . TYR A 1 199 ? -21.513 0.836 4.630 1.00 95.00 199 TYR A N 1
ATOM 1596 C CA . TYR A 1 199 ? -21.563 1.515 3.341 1.00 95.00 199 TYR A CA 1
ATOM 1597 C C . TYR A 1 199 ? -22.439 2.768 3.408 1.00 95.00 199 TYR A C 1
ATOM 1599 O O . TYR A 1 199 ? -21.997 3.826 2.966 1.00 95.00 199 TYR A O 1
ATOM 1607 N N . ARG A 1 200 ? -23.609 2.686 4.056 1.00 95.25 200 ARG A N 1
ATOM 1608 C CA . ARG A 1 200 ? -24.507 3.825 4.304 1.00 95.25 200 ARG A CA 1
ATOM 1609 C C . ARG A 1 200 ? -23.815 4.952 5.079 1.00 95.25 200 ARG A C 1
ATOM 1611 O O . ARG A 1 200 ? -23.955 6.128 4.742 1.00 95.25 200 ARG A O 1
ATOM 1618 N N . LEU A 1 201 ? -23.032 4.620 6.110 1.00 94.06 201 LEU A N 1
ATOM 1619 C CA . LEU A 1 201 ? -22.266 5.609 6.881 1.00 94.06 201 LEU A CA 1
ATOM 1620 C C . LEU A 1 201 ? -21.140 6.261 6.059 1.00 94.06 201 LEU A C 1
ATOM 1622 O O . LEU A 1 201 ? -20.858 7.453 6.235 1.00 94.06 201 LEU A O 1
ATOM 1626 N N . VAL A 1 202 ? -20.503 5.508 5.160 1.00 93.19 202 VAL A N 1
ATOM 1627 C CA . VAL A 1 202 ? -19.468 6.026 4.254 1.00 93.19 202 VAL A CA 1
ATOM 1628 C C . VAL A 1 202 ? -20.077 6.928 3.181 1.00 93.19 202 VAL A C 1
ATOM 1630 O O . VAL A 1 202 ? -19.598 8.051 3.005 1.00 93.19 202 VAL A O 1
ATOM 1633 N N . SER A 1 203 ? -21.128 6.480 2.492 1.00 90.06 203 SER A N 1
ATOM 1634 C CA . SER A 1 203 ? -21.759 7.212 1.391 1.00 90.06 203 SER A CA 1
ATOM 1635 C C . SER A 1 203 ? -22.550 8.424 1.897 1.00 90.06 203 SER A C 1
ATOM 1637 O O . SER A 1 203 ? -22.138 9.568 1.704 1.00 90.06 203 SER A O 1
ATOM 1639 N N . GLU A 1 204 ? -23.643 8.191 2.613 1.00 87.81 204 GLU A N 1
ATOM 1640 C CA . GLU A 1 204 ? -24.578 9.230 3.056 1.00 87.81 204 GLU A CA 1
ATOM 1641 C C . GLU A 1 204 ? -24.032 9.963 4.287 1.00 87.81 204 GLU A C 1
ATOM 1643 O O . GLU A 1 204 ? -24.026 11.195 4.378 1.00 87.81 204 GLU A O 1
ATOM 1648 N N . GLY A 1 205 ? -23.523 9.193 5.255 1.00 82.94 205 GLY A N 1
ATOM 1649 C CA . GLY A 1 205 ? -23.078 9.722 6.544 1.00 82.94 205 GLY A CA 1
ATOM 1650 C C . GLY A 1 205 ? -21.848 10.628 6.449 1.00 82.94 205 GLY A C 1
ATOM 1651 O O . GLY A 1 205 ? -21.686 11.530 7.279 1.00 82.94 205 GLY A O 1
ATOM 1652 N N . THR A 1 206 ? -21.006 10.425 5.432 1.00 89.06 206 THR A N 1
ATOM 1653 C CA . THR A 1 206 ? -19.722 11.123 5.294 1.00 89.06 206 THR A CA 1
ATOM 1654 C C . THR A 1 206 ? -19.540 11.734 3.913 1.00 89.06 206 THR A C 1
ATOM 1656 O O . THR A 1 206 ? -19.308 12.942 3.828 1.00 89.06 206 THR A O 1
ATOM 1659 N N . ALA A 1 207 ? -19.633 10.941 2.842 1.00 88.88 207 ALA A N 1
ATOM 1660 C CA . ALA A 1 207 ? -19.233 11.380 1.513 1.00 88.88 207 ALA A CA 1
ATOM 1661 C C . ALA A 1 207 ? -20.112 12.504 0.963 1.00 88.88 207 ALA A C 1
ATOM 1663 O O . ALA A 1 207 ? -19.585 13.538 0.553 1.00 88.88 207 ALA A O 1
ATOM 1664 N N . GLU A 1 208 ? -21.433 12.358 1.051 1.00 88.19 208 GLU A N 1
ATOM 1665 C CA . GLU A 1 208 ? -22.387 13.399 0.653 1.00 88.19 208 GLU A CA 1
ATOM 1666 C C . GLU A 1 208 ? -22.240 14.654 1.518 1.00 88.19 208 GLU A C 1
ATOM 1668 O O . GLU A 1 208 ? -22.087 15.766 1.011 1.00 88.19 208 GLU A O 1
ATOM 1673 N N . ARG A 1 209 ? -22.183 14.476 2.843 1.00 90.38 209 ARG A N 1
ATOM 1674 C CA . ARG A 1 209 ? -22.056 15.585 3.801 1.00 90.38 209 ARG A CA 1
ATOM 1675 C C . ARG A 1 209 ? -20.765 16.386 3.661 1.00 90.38 209 ARG A C 1
ATOM 1677 O O . ARG A 1 209 ? -20.739 17.564 4.017 1.00 90.38 209 ARG A O 1
ATOM 1684 N N . LYS A 1 210 ? -19.677 15.741 3.243 1.00 92.06 210 LYS A N 1
ATOM 1685 C CA . LYS A 1 210 ? -18.349 16.353 3.098 1.00 92.06 210 LYS A CA 1
ATOM 1686 C C . LYS A 1 210 ? -17.969 16.622 1.644 1.00 92.06 210 LYS A C 1
ATOM 1688 O O . LYS A 1 210 ? -16.891 17.162 1.418 1.00 92.06 210 LYS A O 1
ATOM 1693 N N . ASN A 1 211 ? -18.839 16.284 0.691 1.00 89.81 211 ASN A N 1
ATOM 1694 C CA . ASN A 1 211 ? -18.586 16.366 -0.746 1.00 89.81 211 ASN A CA 1
ATOM 1695 C C . ASN A 1 211 ? -17.258 15.694 -1.157 1.00 89.81 211 ASN A C 1
ATOM 1697 O O . ASN A 1 211 ? -16.441 16.273 -1.875 1.00 89.81 211 ASN A O 1
ATOM 1701 N N . ILE A 1 212 ? -17.022 14.476 -0.659 1.00 91.06 212 ILE A N 1
ATOM 1702 C CA . ILE A 1 212 ? -15.847 13.664 -1.005 1.00 91.06 212 ILE A CA 1
ATOM 1703 C C . ILE A 1 212 ? -16.256 12.473 -1.872 1.00 91.06 212 ILE A C 1
ATOM 1705 O O . ILE A 1 212 ? -17.372 11.965 -1.786 1.00 91.06 212 ILE A O 1
ATOM 1709 N N . LYS A 1 213 ? -15.340 12.009 -2.723 1.00 89.88 213 LYS A N 1
ATOM 1710 C CA . LYS A 1 213 ? -15.558 10.796 -3.519 1.00 89.88 213 LYS A CA 1
ATOM 1711 C C . LYS A 1 213 ? -15.380 9.558 -2.641 1.00 89.88 213 LYS A C 1
ATOM 1713 O O . LYS A 1 213 ? -14.512 9.535 -1.774 1.00 89.88 213 LYS A O 1
ATOM 1718 N N . HIS A 1 214 ? -16.164 8.525 -2.917 1.00 91.19 214 HIS A N 1
ATOM 1719 C CA . HIS A 1 214 ? -16.041 7.201 -2.314 1.00 91.19 214 HIS A CA 1
ATOM 1720 C C . HIS A 1 214 ? -16.096 6.136 -3.413 1.00 91.19 214 HIS A C 1
ATOM 1722 O O . HIS A 1 214 ? -16.488 6.421 -4.550 1.00 91.19 214 HIS A O 1
ATOM 1728 N N . HIS A 1 215 ? -15.661 4.920 -3.093 1.00 91.94 215 HIS A N 1
ATOM 1729 C CA . HIS A 1 215 ? -15.751 3.803 -4.026 1.00 91.94 215 HIS A CA 1
ATOM 1730 C C . HIS A 1 215 ? -17.157 3.191 -4.017 1.00 91.94 215 HIS A C 1
ATOM 1732 O O . HIS A 1 215 ? -17.922 3.378 -3.077 1.00 91.94 215 HIS A O 1
ATOM 1738 N N . GLN A 1 216 ? -17.504 2.443 -5.063 1.00 92.25 216 GLN A N 1
ATOM 1739 C CA . GLN A 1 216 ? -18.749 1.673 -5.078 1.00 92.25 216 GLN A CA 1
ATOM 1740 C C . GLN A 1 216 ? -18.692 0.527 -4.060 1.00 92.25 216 GLN A C 1
ATOM 1742 O O . GLN A 1 216 ? -17.610 0.036 -3.741 1.00 92.25 216 GLN A O 1
ATOM 1747 N N . LYS A 1 217 ? -19.860 0.063 -3.601 1.00 93.12 217 LYS A N 1
ATOM 1748 C CA . LYS A 1 217 ? -20.014 -1.013 -2.606 1.00 93.12 217 LYS A CA 1
ATOM 1749 C C . LYS A 1 217 ? -19.121 -2.232 -2.887 1.00 93.12 217 LYS A C 1
ATOM 1751 O O . LYS A 1 217 ? -18.406 -2.688 -1.999 1.00 93.12 217 LYS A O 1
ATOM 1756 N N . GLU A 1 218 ? -19.083 -2.684 -4.138 1.00 91.94 218 GLU A N 1
ATOM 1757 C CA . GLU A 1 218 ? -18.288 -3.842 -4.575 1.00 91.94 218 GLU A CA 1
ATOM 1758 C C . GLU A 1 218 ? -16.784 -3.701 -4.287 1.00 91.94 218 GLU A C 1
ATOM 1760 O O . GLU A 1 218 ? -16.116 -4.678 -3.961 1.00 91.94 218 GLU A O 1
ATOM 1765 N N . TYR A 1 219 ? -16.244 -2.479 -4.343 1.00 92.62 219 TYR A N 1
ATOM 1766 C CA . TYR A 1 219 ? -14.841 -2.214 -4.018 1.00 92.62 219 TYR A CA 1
ATOM 1767 C C . TYR A 1 219 ? -14.519 -2.574 -2.568 1.00 92.62 219 TYR A C 1
ATOM 1769 O O . TYR A 1 219 ? -13.569 -3.309 -2.309 1.00 92.62 219 TYR A O 1
ATOM 1777 N N . TYR A 1 220 ? -15.328 -2.083 -1.628 1.00 92.69 220 TYR A N 1
ATOM 1778 C CA . TYR A 1 220 ? -15.119 -2.334 -0.203 1.00 92.69 220 TYR A CA 1
ATOM 1779 C C . TYR A 1 220 ? -15.371 -3.796 0.155 1.00 92.69 220 TYR A C 1
ATOM 1781 O O . TYR A 1 220 ? -14.609 -4.367 0.932 1.00 92.69 220 TYR A O 1
ATOM 1789 N N . LYS A 1 221 ? -16.399 -4.414 -0.442 1.00 91.25 221 LYS A N 1
ATOM 1790 C CA . LYS A 1 221 ? -16.724 -5.823 -0.197 1.00 91.25 221 LYS A CA 1
ATOM 1791 C C . LYS A 1 221 ? -15.568 -6.725 -0.617 1.00 91.25 221 LYS A C 1
ATOM 1793 O O . LYS A 1 221 ? -15.051 -7.482 0.197 1.00 91.25 221 LYS A O 1
ATOM 1798 N N . LYS A 1 222 ? -15.079 -6.537 -1.843 1.00 90.81 222 LYS A N 1
ATOM 1799 C CA . LYS A 1 222 ? -13.944 -7.289 -2.377 1.00 90.81 222 LYS A CA 1
ATOM 1800 C C . LYS A 1 222 ? -12.655 -7.056 -1.594 1.00 90.81 222 LYS A C 1
ATOM 1802 O O . LYS A 1 222 ? -11.854 -7.973 -1.443 1.00 90.81 222 LYS A O 1
ATOM 1807 N N . GLN A 1 223 ? -12.451 -5.837 -1.091 1.00 90.62 223 GLN A N 1
ATOM 1808 C CA . GLN A 1 223 ? -11.311 -5.539 -0.231 1.00 90.62 223 GLN A CA 1
ATOM 1809 C C . GLN A 1 223 ? -11.385 -6.378 1.044 1.00 90.62 223 GLN A C 1
ATOM 1811 O O . GLN A 1 223 ? -10.431 -7.085 1.346 1.00 90.62 223 GLN A O 1
ATOM 1816 N N . LEU A 1 224 ? -12.527 -6.362 1.737 1.00 89.88 224 LEU A N 1
ATOM 1817 C CA . LEU A 1 224 ? -12.731 -7.145 2.954 1.00 89.88 224 LEU A CA 1
ATOM 1818 C C . LEU A 1 224 ? -12.575 -8.649 2.701 1.00 89.88 224 LEU A C 1
ATOM 1820 O O . LEU A 1 224 ? -11.883 -9.309 3.467 1.00 89.88 224 LEU A O 1
ATOM 1824 N N . GLU A 1 225 ? -13.145 -9.187 1.624 1.00 87.31 225 GLU A N 1
ATOM 1825 C CA . GLU A 1 225 ? -13.056 -10.618 1.296 1.00 87.31 225 GLU A CA 1
ATOM 1826 C C . GLU A 1 225 ? -11.610 -11.087 1.075 1.00 87.31 225 GLU A C 1
ATOM 1828 O O . GLU A 1 225 ? -11.230 -12.165 1.529 1.00 87.31 225 GLU A O 1
ATOM 1833 N N . ILE A 1 226 ? -10.790 -10.270 0.408 1.00 84.75 226 ILE A N 1
ATOM 1834 C CA . ILE A 1 226 ? -9.416 -10.636 0.039 1.00 84.75 226 ILE A CA 1
ATOM 1835 C C . ILE A 1 226 ? -8.432 -10.396 1.188 1.00 84.75 226 ILE A C 1
ATOM 1837 O O . ILE A 1 226 ? -7.473 -11.151 1.343 1.00 84.75 226 ILE A O 1
ATOM 1841 N N . THR A 1 227 ? -8.653 -9.357 1.997 1.00 78.38 227 THR A N 1
ATOM 1842 C CA . THR A 1 227 ? -7.724 -8.972 3.071 1.00 78.38 227 THR A CA 1
ATOM 1843 C C . THR A 1 227 ? -8.113 -9.511 4.441 1.00 78.38 227 THR A C 1
ATOM 1845 O O . THR A 1 227 ? -7.357 -9.319 5.392 1.00 78.38 227 THR A O 1
ATOM 1848 N N . SER A 1 228 ? -9.286 -10.135 4.584 1.00 73.12 228 SER A N 1
ATOM 1849 C CA . SER A 1 228 ? -9.668 -10.753 5.854 1.00 73.12 228 SER A CA 1
ATOM 1850 C C . SER A 1 228 ? -8.706 -11.900 6.176 1.00 73.12 228 SER A C 1
ATOM 1852 O O . SER A 1 228 ? -8.423 -12.720 5.293 1.00 73.12 228 SER A O 1
ATOM 1854 N N . PRO A 1 229 ? -8.199 -11.984 7.420 1.00 62.50 229 PRO A N 1
ATOM 1855 C CA . PRO A 1 229 ? -7.410 -13.129 7.841 1.00 62.50 229 PRO A CA 1
ATOM 1856 C C . PRO A 1 229 ? -8.236 -14.394 7.614 1.00 62.50 229 PRO A C 1
ATOM 1858 O O . PRO A 1 229 ? -9.378 -14.492 8.062 1.00 62.50 229 PRO A O 1
ATOM 1861 N N . GLN A 1 230 ? -7.669 -15.345 6.873 1.00 51.84 230 GLN A N 1
ATOM 1862 C CA . GLN A 1 230 ? -8.302 -16.646 6.702 1.00 51.84 230 GLN A CA 1
ATOM 1863 C C . GLN A 1 230 ? -8.386 -17.307 8.083 1.00 51.84 230 GLN A C 1
ATOM 1865 O O . GLN A 1 230 ? -7.400 -17.242 8.828 1.00 51.84 230 GLN A O 1
ATOM 1870 N N . PRO A 1 231 ? -9.525 -17.919 8.449 1.00 44.88 231 PRO A N 1
ATOM 1871 C CA . PRO A 1 231 ? -9.628 -18.627 9.713 1.00 44.88 231 PRO A CA 1
ATOM 1872 C C . PRO A 1 231 ? -8.493 -19.648 9.791 1.00 44.88 231 PRO A C 1
ATOM 1874 O O . PRO A 1 231 ? -8.253 -20.403 8.844 1.00 44.88 231 PRO A O 1
ATOM 1877 N N . SER A 1 232 ? -7.745 -19.627 10.896 1.00 29.97 232 SER A N 1
ATOM 1878 C CA . SER A 1 232 ? -6.708 -20.626 11.137 1.00 29.97 232 SER A CA 1
ATOM 1879 C C . SER A 1 232 ? -7.353 -22.013 11.058 1.00 29.97 232 SER A C 1
ATOM 1881 O O . SER A 1 232 ? -8.403 -22.206 11.680 1.00 29.97 232 SER A O 1
ATOM 1883 N N . PRO A 1 233 ? -6.789 -22.969 10.294 1.00 34.75 233 PRO A N 1
ATOM 1884 C CA . PRO A 1 233 ? -7.289 -24.333 10.332 1.00 34.75 233 PRO A CA 1
ATOM 1885 C C . PRO A 1 233 ? -7.205 -24.830 11.777 1.00 34.75 233 PRO A C 1
ATOM 1887 O O . PRO A 1 233 ? -6.177 -24.665 12.436 1.00 34.75 233 PRO A O 1
ATOM 1890 N N . SER A 1 234 ? -8.341 -25.333 12.257 1.00 33.38 234 SER A N 1
ATOM 1891 C CA . SER A 1 234 ? -8.530 -25.911 13.590 1.00 33.38 234 SER A CA 1
ATOM 1892 C C . SER A 1 234 ? -7.638 -27.123 13.812 1.00 33.38 234 SER A C 1
ATOM 1894 O O . SER A 1 234 ? -7.429 -27.874 12.831 1.00 33.38 234 SER A O 1
#